Protein AF-0000000079547521 (afdb_homodimer)

Structure (mmCIF, N/CA/C/O backbone):
data_AF-0000000079547521-model_v1
#
loop_
_entity.id
_entity.type
_entity.pdbx_description
1 polymer 'Protein EARLY FLOWERING 4 domain-containing protein'
#
loop_
_atom_site.group_PDB
_atom_site.id
_atom_site.type_symbol
_atom_site.label_atom_id
_atom_site.label_alt_id
_atom_site.label_comp_id
_atom_site.label_asym_id
_atom_site.label_entity_id
_atom_site.label_seq_id
_atom_site.pdbx_PDB_ins_code
_atom_site.Cartn_x
_atom_site.Cartn_y
_atom_site.Cartn_z
_atom_site.occupancy
_atom_site.B_iso_or_equiv
_atom_site.auth_seq_id
_atom_site.auth_comp_id
_atom_site.auth_asym_id
_atom_site.auth_atom_id
_atom_site.pdbx_PDB_model_num
ATOM 1 N N . MET A 1 1 ? 10.117 -56.906 -33.031 1 28.09 1 MET A N 1
ATOM 2 C CA . MET A 1 1 ? 9.414 -55.719 -33.531 1 28.09 1 MET A CA 1
ATOM 3 C C . MET A 1 1 ? 8.758 -54.969 -32.375 1 28.09 1 MET A C 1
ATOM 5 O O . MET A 1 1 ? 7.695 -55.375 -31.891 1 28.09 1 MET A O 1
ATOM 9 N N . ASN A 1 2 ? 9.406 -54.562 -31.297 1 30.38 2 ASN A N 1
ATOM 10 C CA . ASN A 1 2 ? 9.242 -54.125 -29.922 1 30.38 2 ASN A CA 1
ATOM 11 C C . ASN A 1 2 ? 8.508 -52.812 -29.844 1 30.38 2 ASN A C 1
ATOM 13 O O . ASN A 1 2 ? 9 -51.781 -30.344 1 30.38 2 ASN A O 1
ATOM 17 N N . SER A 1 3 ? 7.125 -52.812 -29.938 1 31.83 3 SER A N 1
ATOM 18 C CA . SER A 1 3 ? 6.082 -51.781 -29.938 1 31.83 3 SER A CA 1
ATOM 19 C C . SER A 1 3 ? 6.223 -50.844 -28.734 1 31.83 3 SER A C 1
ATOM 21 O O . SER A 1 3 ? 5.953 -51.25 -27.609 1 31.83 3 SER A O 1
ATOM 23 N N . ASP A 1 4 ? 7.254 -50.094 -28.672 1 31 4 ASP A N 1
ATOM 24 C CA . ASP A 1 4 ? 7.547 -49.156 -27.594 1 31 4 ASP A CA 1
ATOM 25 C C . ASP A 1 4 ? 6.379 -48.219 -27.344 1 31 4 ASP A C 1
ATOM 27 O O . ASP A 1 4 ? 6.062 -47.375 -28.203 1 31 4 ASP A O 1
ATOM 31 N N . SER A 1 5 ? 5.246 -48.719 -26.797 1 34.41 5 SER A N 1
ATOM 32 C CA . SER A 1 5 ? 4.035 -48.031 -26.391 1 34.41 5 SER A CA 1
ATOM 33 C C . SER A 1 5 ? 4.371 -46.75 -25.625 1 34.41 5 SER A C 1
ATOM 35 O O . SER A 1 5 ? 4.934 -46.781 -24.531 1 34.41 5 SER A O 1
ATOM 37 N N . SER A 1 6 ? 4.809 -45.75 -26.328 1 34.03 6 SER A N 1
ATOM 38 C CA . SER A 1 6 ? 5.07 -44.375 -25.875 1 34.03 6 SER A CA 1
ATOM 39 C C . SER A 1 6 ? 3.947 -43.844 -24.984 1 34.03 6 SER A C 1
ATOM 41 O O . SER A 1 6 ? 2.822 -43.656 -25.453 1 34.03 6 SER A O 1
ATOM 43 N N . ARG A 1 7 ? 3.855 -44.344 -23.766 1 35.88 7 ARG A N 1
ATOM 44 C CA . ARG A 1 7 ? 2.896 -43.969 -22.75 1 35.88 7 ARG A CA 1
ATOM 45 C C . ARG A 1 7 ? 2.742 -42.438 -22.703 1 35.88 7 ARG A C 1
ATOM 47 O O . ARG A 1 7 ? 3.66 -41.719 -22.281 1 35.88 7 ARG A O 1
ATOM 54 N N . ARG A 1 8 ? 2.215 -41.844 -23.734 1 36.56 8 ARG A N 1
ATOM 55 C CA . ARG A 1 8 ? 1.736 -40.469 -23.766 1 36.56 8 ARG A CA 1
ATOM 56 C C . ARG A 1 8 ? 0.948 -40.125 -22.5 1 36.56 8 ARG A C 1
ATOM 58 O O . ARG A 1 8 ? -0.156 -40.656 -22.297 1 36.56 8 ARG A O 1
ATOM 65 N N . SER A 1 9 ? 1.623 -40.312 -21.359 1 35.78 9 SER A N 1
ATOM 66 C CA . SER A 1 9 ? 0.923 -40 -20.109 1 35.78 9 SER A CA 1
ATOM 67 C C . SER A 1 9 ? 0.011 -38.812 -20.266 1 35.78 9 SER A C 1
ATOM 69 O O . SER A 1 9 ? 0.353 -37.844 -20.969 1 35.78 9 SER A O 1
ATOM 71 N N . PRO A 1 10 ? -1.312 -38.938 -20.109 1 34.16 10 PRO A N 1
ATOM 72 C CA . PRO A 1 10 ? -2.283 -37.844 -20.156 1 34.16 10 PRO A CA 1
ATOM 73 C C . PRO A 1 10 ? -1.752 -36.562 -19.516 1 34.16 10 PRO A C 1
ATOM 75 O O . PRO A 1 10 ? -1.125 -36.625 -18.453 1 34.16 10 PRO A O 1
ATOM 78 N N . ALA A 1 11 ? -1.142 -35.719 -20.312 1 36.06 11 ALA A N 1
ATOM 79 C CA . ALA A 1 11 ? -0.813 -34.344 -19.953 1 36.06 11 ALA A CA 1
ATOM 80 C C . ALA A 1 11 ? -1.858 -33.75 -19.016 1 36.06 11 ALA A C 1
ATOM 82 O O . ALA A 1 11 ? -3.006 -33.531 -19.406 1 36.06 11 ALA A O 1
ATOM 83 N N . THR A 1 12 ? -2.242 -34.469 -17.859 1 36.5 12 THR A N 1
ATOM 84 C CA . THR A 1 12 ? -3.137 -33.875 -16.875 1 36.5 12 THR A CA 1
ATOM 85 C C . THR A 1 12 ? -3.018 -32.344 -16.906 1 36.5 12 THR A C 1
ATOM 87 O O . THR A 1 12 ? -1.92 -31.797 -16.766 1 36.5 12 THR A O 1
ATOM 90 N N . GLU A 1 13 ? -3.617 -31.625 -17.797 1 37.53 13 GLU A N 1
ATOM 91 C CA . GLU A 1 13 ? -3.945 -30.219 -17.969 1 37.53 13 GLU A CA 1
ATOM 92 C C . GLU A 1 13 ? -4.012 -29.5 -16.609 1 37.53 13 GLU A C 1
ATOM 94 O O . GLU A 1 13 ? -5.098 -29.297 -16.078 1 37.53 13 GLU A O 1
ATOM 99 N N . HIS A 1 14 ? -3.715 -30.125 -15.508 1 38.38 14 HIS A N 1
ATOM 100 C CA . HIS A 1 14 ? -3.559 -29.344 -14.281 1 38.38 14 HIS A CA 1
ATOM 101 C C . HIS A 1 14 ? -3.002 -27.953 -14.586 1 38.38 14 HIS A C 1
ATOM 103 O O . HIS A 1 14 ? -1.799 -27.797 -14.797 1 38.38 14 HIS A O 1
ATOM 109 N N . ASP A 1 15 ? -3.574 -27.297 -15.656 1 42.91 15 ASP A N 1
ATOM 110 C CA . ASP A 1 15 ? -3.469 -25.859 -15.953 1 42.91 15 ASP A CA 1
ATOM 111 C C . ASP A 1 15 ? -2.984 -25.078 -14.734 1 42.91 15 ASP A C 1
ATOM 113 O O . ASP A 1 15 ? -3.711 -24.953 -13.75 1 42.91 15 ASP A O 1
ATOM 117 N N . GLY A 1 16 ? -1.961 -25.422 -14.125 1 46.22 16 GLY A N 1
ATOM 118 C CA . GLY A 1 16 ? -1.189 -24.766 -13.086 1 46.22 16 GLY A CA 1
ATOM 119 C C . GLY A 1 16 ? -1.549 -23.297 -12.906 1 46.22 16 GLY A C 1
ATOM 120 O O . GLY A 1 16 ? -1.974 -22.641 -13.852 1 46.22 16 GLY A O 1
ATOM 121 N N . VAL A 1 17 ? -2.262 -22.969 -11.828 1 53.97 17 VAL A N 1
ATOM 122 C CA . VAL A 1 17 ? -2.535 -21.609 -11.398 1 53.97 17 VAL A CA 1
ATOM 123 C C . VAL A 1 17 ? -1.463 -20.672 -11.945 1 53.97 17 VAL A C 1
ATOM 125 O O . VAL A 1 17 ? -0.461 -20.406 -11.273 1 53.97 17 VAL A O 1
ATOM 128 N N . GLY A 1 18 ? -0.802 -21.125 -12.977 1 55.62 18 GLY A N 1
ATOM 129 C CA . GLY A 1 18 ? 0.32 -20.344 -13.461 1 55.62 18 GLY A CA 1
ATOM 130 C C . GLY A 1 18 ? -0.085 -18.953 -13.945 1 55.62 18 GLY A C 1
ATOM 131 O O . GLY A 1 18 ? -0.718 -18.828 -14.992 1 55.62 18 GLY A O 1
ATOM 132 N N . ALA A 1 19 ? -0.34 -18.172 -13.039 1 61.16 19 ALA A N 1
ATOM 133 C CA . ALA A 1 19 ? -0.519 -16.812 -13.547 1 61.16 19 ALA A CA 1
ATOM 134 C C . ALA A 1 19 ? 0.483 -16.5 -14.656 1 61.16 19 ALA A C 1
ATOM 136 O O . ALA A 1 19 ? 1.609 -17 -14.641 1 61.16 19 ALA A O 1
ATOM 137 N N . ASP A 1 20 ? -0.033 -16.078 -15.812 1 74.31 20 ASP A N 1
ATOM 138 C CA . ASP A 1 20 ? 0.688 -15.531 -16.953 1 74.31 20 ASP A CA 1
ATOM 139 C C . ASP A 1 20 ? 1.857 -14.656 -16.5 1 74.31 20 ASP A C 1
ATOM 141 O O . ASP A 1 20 ? 1.706 -13.82 -15.617 1 74.31 20 ASP A O 1
ATOM 145 N N . PRO A 1 21 ? 2.984 -15.047 -16.953 1 78.12 21 PRO A N 1
ATOM 146 C CA . PRO A 1 21 ? 4.152 -14.227 -16.625 1 78.12 21 PRO A CA 1
ATOM 147 C C . PRO A 1 21 ? 3.879 -12.727 -16.766 1 78.12 21 PRO A C 1
ATOM 149 O O . PRO A 1 21 ? 4.453 -11.922 -16.031 1 78.12 21 PRO A O 1
ATOM 152 N N . VAL A 1 22 ? 3.016 -12.422 -17.641 1 81.88 22 VAL A N 1
ATOM 153 C CA . VAL A 1 22 ? 2.695 -11.016 -17.875 1 81.88 22 VAL A CA 1
ATOM 154 C C . VAL A 1 22 ? 1.931 -10.445 -16.688 1 81.88 22 VAL A C 1
ATOM 156 O O . VAL A 1 22 ? 2.166 -9.312 -16.266 1 81.88 22 VAL A O 1
ATOM 159 N N . VAL A 1 23 ? 1.141 -11.219 -16.078 1 82.25 23 VAL A N 1
ATOM 160 C CA . VAL A 1 23 ? 0.36 -10.789 -14.93 1 82.25 23 VAL A CA 1
ATOM 161 C C . VAL A 1 23 ? 1.283 -10.586 -13.734 1 82.25 23 VAL A C 1
ATOM 163 O O . VAL A 1 23 ? 1.171 -9.578 -13.023 1 82.25 23 VAL A O 1
ATOM 166 N N . TRP A 1 24 ? 2.242 -11.438 -13.633 1 86.31 24 TRP A N 1
ATOM 167 C CA . TRP A 1 24 ? 3.156 -11.344 -12.5 1 86.31 24 TRP A CA 1
ATOM 168 C C . TRP A 1 24 ? 4.051 -10.117 -12.617 1 86.31 24 TRP A C 1
ATOM 170 O O . TRP A 1 24 ? 4.371 -9.477 -11.617 1 86.31 24 TRP A O 1
ATOM 180 N N . ALA A 1 25 ? 4.402 -9.812 -13.797 1 86.56 25 ALA A N 1
ATOM 181 C CA . ALA A 1 25 ? 5.219 -8.625 -14.016 1 86.56 25 ALA A CA 1
ATOM 182 C C . ALA A 1 25 ? 4.445 -7.355 -13.672 1 86.56 25 ALA A C 1
ATOM 184 O O . ALA A 1 25 ? 5.004 -6.422 -13.094 1 86.56 25 ALA A O 1
ATOM 185 N N . ALA A 1 26 ? 3.182 -7.363 -14.023 1 84.56 26 ALA A N 1
ATOM 186 C CA . ALA A 1 26 ? 2.34 -6.207 -13.719 1 84.56 26 ALA A CA 1
ATOM 187 C C . ALA A 1 26 ? 2.141 -6.059 -12.211 1 84.56 26 ALA A C 1
ATOM 189 O O . ALA A 1 26 ? 2.154 -4.945 -11.68 1 84.56 26 ALA A O 1
ATOM 190 N N . VAL A 1 27 ? 2.041 -7.125 -11.531 1 89.5 27 VAL A N 1
ATOM 191 C CA . VAL A 1 27 ? 1.908 -7.113 -10.078 1 89.5 27 VAL A CA 1
ATOM 192 C C . VAL A 1 27 ? 3.182 -6.555 -9.445 1 89.5 27 VAL A C 1
ATOM 194 O O . VAL A 1 27 ? 3.119 -5.68 -8.578 1 89.5 27 VAL A O 1
ATOM 197 N N . ASP A 1 28 ? 4.234 -7.039 -9.961 1 90.69 28 ASP A N 1
ATOM 198 C CA . ASP A 1 28 ? 5.52 -6.59 -9.43 1 90.69 28 ASP A CA 1
ATOM 199 C C . ASP A 1 28 ? 5.695 -5.086 -9.617 1 90.69 28 ASP A C 1
ATOM 201 O O . ASP A 1 28 ? 6.148 -4.387 -8.711 1 90.69 28 ASP A O 1
ATOM 205 N N . GLU A 1 29 ? 5.367 -4.629 -10.758 1 92.12 29 GLU A N 1
ATOM 206 C CA . GLU A 1 29 ? 5.48 -3.203 -11.047 1 92.12 29 GLU A CA 1
ATOM 207 C C . GLU A 1 29 ? 4.582 -2.381 -10.125 1 92.12 29 GLU A C 1
ATOM 209 O O . GLU A 1 29 ? 5 -1.341 -9.609 1 92.12 29 GLU A O 1
ATOM 214 N N . SER A 1 30 ? 3.412 -2.846 -9.938 1 92.06 30 SER A N 1
ATOM 215 C CA . SER A 1 30 ? 2.494 -2.154 -9.039 1 92.06 30 SER A CA 1
ATOM 216 C C . SER A 1 30 ? 3.041 -2.111 -7.613 1 92.06 30 SER A C 1
ATOM 218 O O . SER A 1 30 ? 2.959 -1.08 -6.941 1 92.06 30 SER A O 1
ATOM 220 N N . LEU A 1 31 ? 3.637 -3.154 -7.164 1 94.38 31 LEU A N 1
ATOM 221 C CA . LEU A 1 31 ? 4.188 -3.213 -5.816 1 94.38 31 LEU A CA 1
ATOM 222 C C . LEU A 1 31 ? 5.344 -2.229 -5.656 1 94.38 31 LEU A C 1
ATOM 224 O O . LEU A 1 31 ? 5.48 -1.591 -4.609 1 94.38 31 LEU A O 1
ATOM 228 N N . ARG A 1 32 ? 6.133 -2.029 -6.711 1 95.06 32 ARG A N 1
ATOM 229 C CA . ARG A 1 32 ? 7.254 -1.096 -6.672 1 95.06 32 ARG A CA 1
ATOM 230 C C . ARG A 1 32 ? 6.758 0.347 -6.613 1 95.06 32 ARG A C 1
ATOM 232 O O . ARG A 1 32 ? 7.324 1.174 -5.895 1 95.06 32 ARG A O 1
ATOM 239 N N . GLU A 1 33 ? 5.723 0.538 -7.379 1 96.69 33 GLU A N 1
ATOM 240 C CA . GLU A 1 33 ? 5.164 1.888 -7.359 1 96.69 33 GLU A CA 1
ATOM 241 C C . GLU A 1 33 ? 4.605 2.234 -5.984 1 96.69 33 GLU A C 1
ATOM 243 O O . GLU A 1 33 ? 4.836 3.33 -5.473 1 96.69 33 GLU A O 1
ATOM 248 N N . VAL A 1 34 ? 3.973 1.348 -5.383 1 96.06 34 VAL A N 1
ATOM 249 C CA . VAL A 1 34 ? 3.406 1.579 -4.055 1 96.06 34 VAL A CA 1
ATOM 250 C C . VAL A 1 34 ? 4.531 1.776 -3.041 1 96.06 34 VAL A C 1
ATOM 252 O O . VAL A 1 34 ? 4.449 2.652 -2.178 1 96.06 34 VAL A O 1
ATOM 255 N N . GLN A 1 35 ? 5.574 1.003 -3.146 1 95.56 35 GLN A N 1
ATOM 256 C CA . GLN A 1 35 ? 6.723 1.172 -2.262 1 95.56 35 GLN A CA 1
ATOM 257 C C . GLN A 1 35 ? 7.266 2.596 -2.332 1 95.56 35 GLN A C 1
ATOM 259 O O . GLN A 1 35 ? 7.574 3.199 -1.302 1 95.56 35 GLN A O 1
ATOM 264 N N . SER A 1 36 ? 7.41 3.082 -3.512 1 97.06 36 SER A N 1
ATOM 265 C CA . SER A 1 36 ? 7.934 4.434 -3.682 1 97.06 36 SER A CA 1
ATOM 266 C C . SER A 1 36 ? 7.008 5.465 -3.043 1 97.06 36 SER A C 1
ATOM 268 O O . SER A 1 36 ? 7.477 6.418 -2.41 1 97.06 36 SER A O 1
ATOM 270 N N . MET A 1 37 ? 5.746 5.27 -3.166 1 96.81 37 MET A N 1
ATOM 271 C CA . MET A 1 37 ? 4.785 6.203 -2.584 1 96.81 37 MET A CA 1
ATOM 272 C C . MET A 1 37 ? 4.793 6.113 -1.062 1 96.81 37 MET A C 1
ATOM 274 O O . MET A 1 37 ? 4.648 7.129 -0.377 1 96.81 37 MET A O 1
ATOM 278 N N . LEU A 1 38 ? 4.973 4.996 -0.541 1 96.12 38 LE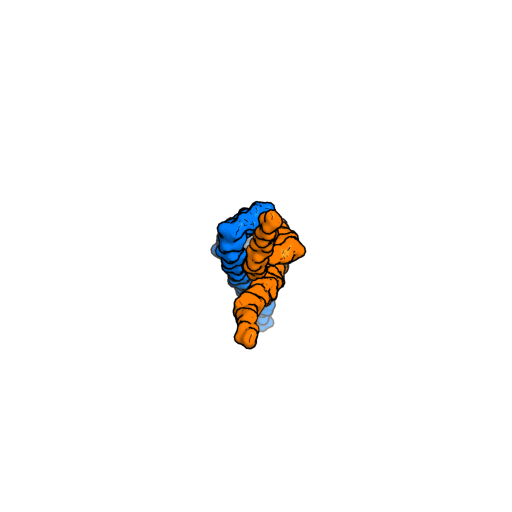U A N 1
ATOM 279 C CA . LEU A 1 38 ? 5.078 4.816 0.903 1 96.12 38 LEU A CA 1
ATOM 280 C C . LEU A 1 38 ? 6.309 5.535 1.45 1 96.12 38 LEU A C 1
ATOM 282 O O . LEU A 1 38 ? 6.227 6.219 2.475 1 96.12 38 LEU A O 1
ATOM 286 N N . ASP A 1 39 ? 7.453 5.406 0.75 1 96.88 39 ASP A N 1
ATOM 287 C CA . ASP A 1 39 ? 8.664 6.121 1.146 1 96.88 39 ASP A CA 1
ATOM 288 C C . ASP A 1 39 ? 8.43 7.633 1.154 1 96.88 39 ASP A C 1
ATOM 290 O O . ASP A 1 39 ? 8.82 8.32 2.102 1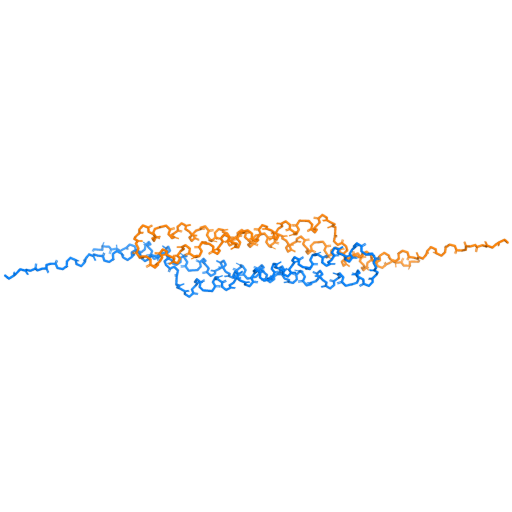 96.88 39 ASP A O 1
ATOM 294 N N . ARG A 1 40 ? 7.797 8.062 0.156 1 97.5 40 ARG A N 1
ATOM 295 C CA . ARG A 1 40 ? 7.496 9.492 0.081 1 97.5 40 ARG A CA 1
ATOM 296 C C . ARG A 1 40 ? 6.547 9.914 1.196 1 97.5 40 ARG A C 1
ATOM 298 O O . ARG A 1 40 ? 6.719 10.969 1.803 1 97.5 40 ARG A O 1
ATOM 305 N N . ASN A 1 41 ? 5.57 9.102 1.481 1 95.88 41 ASN A N 1
ATOM 306 C CA . ASN A 1 41 ? 4.629 9.406 2.555 1 95.88 41 ASN A CA 1
ATOM 307 C C . ASN A 1 41 ? 5.332 9.516 3.904 1 95.88 41 ASN A C 1
ATOM 309 O O . ASN A 1 41 ? 5.031 10.414 4.695 1 95.88 41 ASN A O 1
ATOM 313 N N . ARG A 1 42 ? 6.25 8.695 4.164 1 94.62 42 ARG A N 1
ATOM 314 C CA . ARG A 1 42 ? 7.016 8.758 5.406 1 94.62 42 ARG A CA 1
ATOM 315 C C . ARG A 1 42 ? 7.809 10.055 5.5 1 94.62 42 ARG A C 1
ATOM 317 O O . ARG A 1 42 ? 7.852 10.688 6.555 1 94.62 42 ARG A O 1
ATOM 324 N N . HIS A 1 43 ? 8.406 10.445 4.457 1 96.75 43 HIS A N 1
ATOM 325 C CA . HIS A 1 43 ? 9.148 11.695 4.438 1 96.75 43 HIS A CA 1
ATOM 326 C 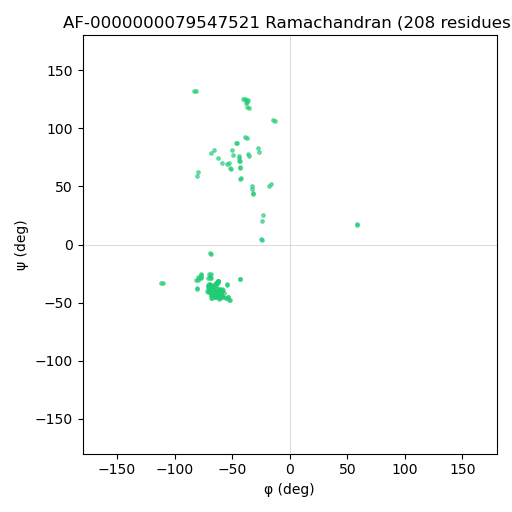C . HIS A 1 43 ? 8.219 12.891 4.656 1 96.75 43 HIS A C 1
ATOM 328 O O . HIS A 1 43 ? 8.562 13.828 5.383 1 96.75 43 HIS A O 1
ATOM 334 N N . LEU A 1 44 ? 6.98 12.805 4.059 1 95.88 44 LEU A N 1
ATOM 335 C 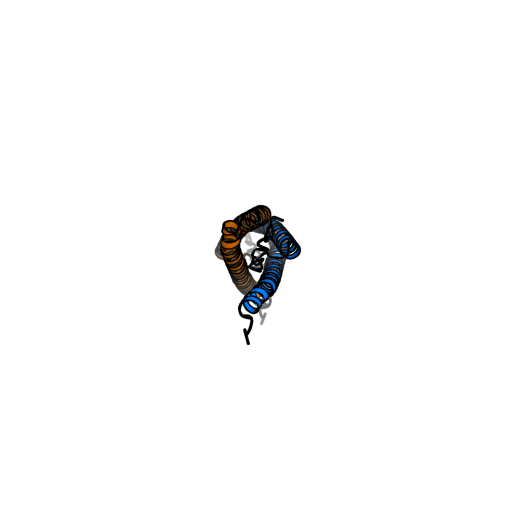CA . LEU A 1 44 ? 6.008 13.883 4.219 1 95.88 44 LEU A CA 1
ATOM 336 C C . LEU A 1 44 ? 5.57 14.008 5.672 1 95.88 44 LEU A C 1
ATOM 338 O O . LEU A 1 44 ? 5.473 15.117 6.207 1 95.88 44 LEU A O 1
ATOM 342 N N . ILE A 1 45 ? 5.336 12.93 6.277 1 93.19 45 ILE A N 1
ATOM 343 C CA . ILE A 1 45 ? 4.91 12.93 7.672 1 93.19 45 ILE A CA 1
ATOM 344 C C . ILE A 1 45 ? 6.016 13.516 8.547 1 93.19 45 ILE A C 1
ATOM 346 O O . ILE A 1 45 ? 5.75 14.344 9.43 1 93.19 45 ILE A O 1
ATOM 350 N N . ASP A 1 46 ? 7.273 13.188 8.336 1 93.75 46 ASP A N 1
ATOM 351 C CA . ASP A 1 46 ? 8.398 13.734 9.086 1 93.75 46 ASP A CA 1
ATOM 352 C C . ASP A 1 46 ? 8.484 15.25 8.93 1 93.75 46 ASP A C 1
ATOM 354 O O . ASP A 1 46 ? 8.695 15.969 9.906 1 93.75 46 ASP A O 1
ATOM 358 N N . GLU A 1 47 ? 8.312 15.688 7.703 1 93.81 47 GLU A N 1
ATOM 359 C CA . GLU A 1 47 ? 8.383 17.125 7.43 1 93.81 47 GLU A CA 1
ATOM 360 C C . GLU A 1 47 ? 7.242 17.875 8.109 1 93.81 47 GLU A C 1
ATOM 362 O O . GLU A 1 47 ? 7.457 18.938 8.703 1 93.81 47 GLU A O 1
ATOM 367 N N . VAL A 1 48 ? 6.02 17.328 8.047 1 91.44 48 VAL A N 1
ATOM 368 C CA . VAL A 1 48 ? 4.867 17.938 8.711 1 91.44 48 VAL A CA 1
ATOM 369 C C . VAL A 1 48 ? 5.141 18.047 10.211 1 91.44 48 VAL A C 1
ATOM 371 O O . VAL A 1 48 ? 4.887 19.094 10.82 1 91.44 48 VAL A O 1
ATOM 374 N N . ASN A 1 49 ? 5.762 17.031 10.781 1 89.62 49 ASN A N 1
ATOM 375 C CA . ASN A 1 49 ? 6.055 17.016 12.211 1 89.62 49 ASN A CA 1
ATOM 376 C C . ASN A 1 49 ? 7.105 18.047 12.578 1 89.62 49 ASN A C 1
ATOM 378 O O . ASN A 1 49 ? 6.973 18.734 13.594 1 89.62 49 ASN A O 1
ATOM 382 N N . GLU A 1 50 ? 8.078 18.125 11.805 1 90.75 50 GLU A N 1
ATOM 383 C CA . GLU A 1 50 ? 9.125 19.109 12.055 1 90.75 50 GLU A CA 1
ATOM 384 C C . GLU A 1 50 ? 8.578 20.531 12 1 90.75 50 GLU A C 1
ATOM 386 O O . GLU A 1 50 ? 8.914 21.375 12.836 1 90.75 50 GLU A O 1
ATOM 391 N N . ASN A 1 51 ? 7.727 20.734 11.039 1 90.38 51 ASN A N 1
ATOM 392 C CA . ASN A 1 51 ? 7.102 22.047 10.898 1 90.38 51 ASN A CA 1
ATOM 393 C C . ASN A 1 51 ? 6.191 22.359 12.078 1 90.38 51 ASN A C 1
ATOM 395 O O . ASN A 1 51 ? 6.152 23.5 12.547 1 90.38 51 ASN A O 1
ATOM 399 N N . GLN A 1 52 ? 5.48 21.375 12.547 1 84.19 52 GLN A N 1
ATOM 400 C CA . GLN A 1 52 ? 4.605 21.547 13.703 1 84.19 52 GLN A CA 1
ATOM 401 C C . GLN A 1 52 ? 5.41 21.875 14.961 1 84.19 52 GLN A C 1
ATOM 403 O O . GLN A 1 52 ? 4.992 22.688 15.773 1 84.19 52 GLN A O 1
ATOM 408 N N . HIS A 1 53 ? 6.598 21.297 15.008 1 85.75 53 HIS A N 1
ATOM 409 C CA . HIS A 1 53 ? 7.434 21.516 16.188 1 85.75 53 HIS A CA 1
ATOM 410 C C . HIS A 1 53 ? 8.086 22.891 16.156 1 85.75 53 HIS A C 1
ATOM 412 O O . HIS A 1 53 ? 8.367 23.484 17.203 1 85.75 53 HIS A O 1
ATOM 418 N N . SER A 1 54 ? 8.297 23.453 14.984 1 85.94 54 SER A N 1
ATOM 419 C CA . SER A 1 54 ? 8.938 24.75 14.859 1 85.94 54 SER A CA 1
ATOM 420 C C . SER A 1 54 ? 7.973 25.875 15.211 1 85.94 54 SER A C 1
ATOM 422 O O . SER A 1 54 ? 8.398 26.984 15.578 1 85.94 54 SER A O 1
ATOM 424 N N . ARG A 1 55 ? 6.625 25.688 15 1 82.88 55 ARG A N 1
ATOM 425 C CA . ARG A 1 55 ? 5.52 26.609 15.273 1 82.88 55 ARG A CA 1
ATOM 426 C C . ARG A 1 55 ? 5.695 27.922 14.508 1 82.88 55 ARG A C 1
ATOM 428 O O . ARG A 1 55 ? 5.094 28.938 14.859 1 82.88 55 ARG A O 1
ATOM 435 N N . LEU A 1 56 ? 6.59 27.922 13.461 1 86.56 56 LEU A N 1
ATOM 436 C CA . LEU A 1 56 ? 6.762 29.109 12.617 1 86.56 56 LEU A CA 1
ATOM 437 C C . LEU A 1 56 ? 5.672 29.172 11.555 1 86.56 56 LEU A C 1
ATOM 439 O O . LEU A 1 56 ? 5.285 28.141 10.984 1 86.56 56 LEU A O 1
ATOM 443 N N . ARG A 1 57 ? 5.051 30.281 11.391 1 85.06 57 ARG A N 1
ATOM 444 C CA . ARG A 1 57 ? 3.889 30.469 10.523 1 85.06 57 ARG A CA 1
ATOM 445 C C . ARG A 1 57 ? 4.168 29.953 9.117 1 85.06 57 ARG A C 1
ATOM 447 O O . ARG A 1 57 ? 3.326 29.281 8.516 1 85.06 57 ARG A O 1
ATOM 454 N N . HIS A 1 58 ? 5.273 30.297 8.555 1 86.5 58 HIS A N 1
ATOM 455 C CA . HIS A 1 58 ? 5.57 29.875 7.188 1 86.5 58 HIS A CA 1
ATOM 456 C C . HIS A 1 58 ? 5.648 28.359 7.082 1 86.5 58 HIS A C 1
ATOM 458 O O . HIS A 1 58 ? 5.285 27.781 6.051 1 86.5 58 HIS A O 1
ATOM 464 N N . ASN A 1 59 ? 6.078 27.688 8.141 1 87.69 59 ASN A N 1
ATOM 465 C CA . ASN A 1 59 ? 6.121 26.234 8.188 1 87.69 59 ASN A CA 1
ATOM 466 C C . ASN A 1 59 ? 4.723 25.641 8.266 1 87.69 59 ASN A C 1
ATOM 468 O O . ASN A 1 59 ? 4.449 24.609 7.645 1 87.69 59 ASN A O 1
ATOM 472 N N . MET A 1 60 ? 3.924 26.266 8.891 1 84.06 60 MET A N 1
ATOM 473 C CA . MET A 1 60 ? 2.553 25.766 9.016 1 84.06 60 MET A CA 1
ATOM 474 C C . MET A 1 60 ? 1.807 25.906 7.695 1 84.06 60 MET A C 1
ATOM 476 O O . MET A 1 60 ? 1.002 25.047 7.344 1 84.06 60 MET A O 1
ATOM 480 N N . VAL A 1 61 ? 2.086 27.031 7.094 1 88.88 61 VAL A N 1
ATOM 481 C CA . VAL A 1 61 ? 1.489 27.234 5.777 1 88.88 61 VAL A CA 1
ATOM 482 C C . VAL A 1 61 ? 1.974 26.156 4.816 1 88.88 61 VAL A C 1
ATOM 484 O O . VAL A 1 61 ? 1.187 25.609 4.039 1 88.88 61 VAL A O 1
ATOM 487 N N . LYS A 1 62 ? 3.24 25.75 4.902 1 93.75 62 LYS A N 1
ATOM 488 C CA . LYS A 1 62 ? 3.812 24.672 4.102 1 93.75 62 LYS A CA 1
ATOM 489 C C . LYS A 1 62 ? 3.146 23.328 4.422 1 93.75 62 LYS A C 1
ATOM 491 O O . LYS A 1 62 ? 2.98 22.484 3.537 1 93.75 62 LYS A O 1
ATOM 496 N N . ASN A 1 63 ? 2.756 23.172 5.629 1 90.88 63 ASN A N 1
ATOM 497 C CA . AS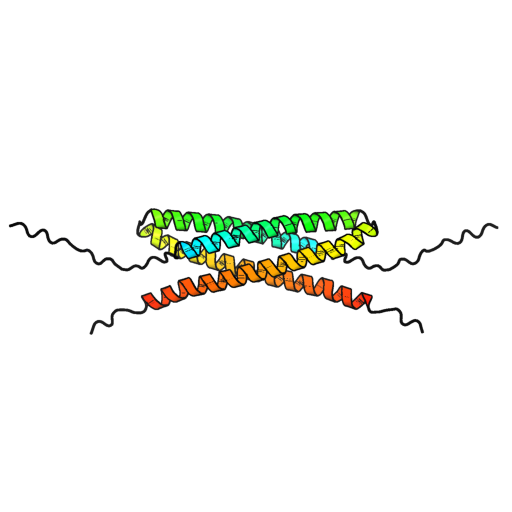N A 1 63 ? 2.127 21.922 6.051 1 90.88 63 ASN A CA 1
ATOM 498 C C . ASN A 1 63 ? 0.821 21.672 5.301 1 90.88 63 ASN A C 1
ATOM 500 O O . ASN A 1 63 ? 0.469 20.516 5.023 1 90.88 63 ASN A O 1
ATOM 504 N N . VAL A 1 64 ? 0.185 22.688 4.961 1 88.38 64 VAL A N 1
ATOM 505 C CA . VAL A 1 64 ? -1.049 22.531 4.199 1 88.38 64 VAL A CA 1
ATOM 506 C C . VAL A 1 64 ? -0.75 21.828 2.879 1 88.38 64 VAL A C 1
ATOM 508 O O . VAL A 1 64 ? -1.434 20.859 2.512 1 88.38 64 VAL A O 1
ATOM 511 N N . SER A 1 65 ? 0.286 22.266 2.23 1 93.62 65 SER A N 1
ATOM 512 C CA . SER A 1 65 ? 0.658 21.672 0.952 1 93.62 65 SER A CA 1
ATOM 513 C C . SER A 1 65 ? 1.177 20.25 1.137 1 93.62 65 SER A C 1
ATOM 515 O O . SER A 1 65 ? 0.917 19.375 0.307 1 93.62 65 SER A O 1
ATOM 517 N N . LEU A 1 66 ? 1.829 19.938 2.158 1 94.88 66 LEU A N 1
ATOM 518 C CA . LEU A 1 66 ? 2.34 18.594 2.441 1 94.88 66 LEU A CA 1
ATOM 519 C C . LEU A 1 66 ? 1.196 17.625 2.713 1 94.88 66 LEU A C 1
ATOM 521 O O . LEU A 1 66 ? 1.222 16.484 2.246 1 94.88 66 LEU A O 1
ATOM 525 N N . ILE A 1 67 ? 0.267 18.094 3.398 1 91.88 67 ILE A N 1
ATOM 526 C CA . ILE A 1 67 ? -0.884 17.266 3.738 1 91.88 67 ILE A CA 1
ATOM 527 C C . ILE A 1 67 ? -1.692 16.969 2.479 1 91.88 67 ILE A C 1
ATOM 529 O O . ILE A 1 67 ? -2.191 15.852 2.305 1 91.88 67 ILE A O 1
ATOM 533 N N . GLN A 1 68 ? -1.75 17.938 1.621 1 92.62 68 GLN A N 1
ATOM 534 C CA . GLN A 1 68 ? -2.441 17.719 0.355 1 92.62 68 GLN A CA 1
ATOM 535 C C . GLN A 1 68 ? -1.721 16.672 -0.494 1 92.62 68 GLN A C 1
ATOM 537 O O . GLN A 1 68 ? -2.361 15.828 -1.121 1 92.62 68 GLN A O 1
ATOM 542 N N . GLU A 1 69 ? -0.434 16.734 -0.534 1 95.62 69 GLU A N 1
ATOM 543 C CA . GLU A 1 69 ? 0.34 15.727 -1.259 1 95.62 69 GLU A CA 1
ATOM 544 C C . GLU A 1 69 ? 0.154 14.336 -0.649 1 95.62 69 GLU A C 1
ATOM 546 O O . GLU A 1 69 ? -0.025 13.359 -1.372 1 95.62 69 GLU A O 1
ATOM 551 N N . LEU A 1 70 ? 0.144 14.25 0.628 1 94.94 70 LEU A N 1
ATOM 552 C CA . LEU A 1 70 ? -0.068 12.992 1.337 1 94.94 70 LEU A CA 1
ATOM 553 C C . LEU A 1 70 ? -1.432 12.398 0.997 1 94.94 70 LEU A C 1
ATOM 555 O O . LEU A 1 70 ? -1.537 11.211 0.689 1 94.94 70 LEU A O 1
ATOM 559 N N . ASN A 1 71 ? -2.348 13.289 1.056 1 91.19 71 ASN A N 1
ATOM 560 C CA . ASN A 1 71 ? -3.695 12.836 0.721 1 91.19 71 ASN A CA 1
ATOM 561 C C . ASN A 1 71 ? -3.775 12.328 -0.715 1 91.19 71 ASN A C 1
ATOM 563 O O . ASN A 1 71 ? -4.422 11.312 -0.981 1 91.19 71 ASN A O 1
ATOM 567 N N . GLY A 1 72 ? -3.172 12.984 -1.642 1 94.69 72 GLY A N 1
ATOM 568 C CA . GLY A 1 72 ? -3.113 12.523 -3.021 1 94.69 72 GLY A CA 1
ATOM 569 C C . GLY A 1 72 ? -2.438 11.18 -3.174 1 94.69 72 GLY A C 1
ATOM 570 O O . GLY A 1 72 ? -2.904 10.328 -3.934 1 94.69 72 GLY A O 1
ATOM 571 N N . ASN A 1 73 ? -1.371 11.023 -2.428 1 96.06 73 ASN A N 1
ATOM 572 C CA . ASN A 1 73 ? -0.653 9.75 -2.469 1 96.06 73 ASN A CA 1
ATOM 573 C C . ASN A 1 73 ? -1.505 8.609 -1.925 1 96.06 73 ASN A C 1
ATOM 575 O O . ASN A 1 73 ? -1.501 7.508 -2.48 1 96.06 73 ASN A O 1
ATOM 579 N N . ILE A 1 74 ? -2.156 8.859 -0.859 1 95.44 74 ILE A N 1
ATOM 580 C CA . ILE A 1 74 ? -3.027 7.852 -0.267 1 95.44 74 ILE A CA 1
ATOM 581 C C . ILE A 1 74 ? -4.086 7.422 -1.282 1 95.44 74 ILE A C 1
ATOM 583 O O . ILE A 1 74 ? -4.305 6.227 -1.492 1 95.44 74 ILE A O 1
ATOM 587 N N . SER A 1 75 ? -4.715 8.359 -1.993 1 95.12 75 SER A N 1
ATOM 588 C CA . SER A 1 75 ? -5.742 8.078 -2.988 1 95.12 75 SER A CA 1
ATOM 589 C C . SER A 1 75 ? -5.176 7.285 -4.16 1 95.12 75 SER A C 1
ATOM 591 O O . SER A 1 75 ? -5.84 6.398 -4.699 1 95.12 75 SER A O 1
ATOM 593 N N . LYS A 1 76 ? -4.012 7.598 -4.598 1 96.5 76 LYS A N 1
ATOM 594 C CA . LYS A 1 76 ? -3.381 6.895 -5.715 1 96.5 76 LYS A CA 1
ATOM 595 C C . LYS A 1 76 ? -3.064 5.449 -5.348 1 96.5 76 LYS A C 1
ATOM 597 O O . LYS A 1 76 ? -3.256 4.539 -6.156 1 96.5 76 LYS A O 1
ATOM 602 N N . VAL A 1 77 ? -2.576 5.219 -4.156 1 96.19 77 VAL A N 1
ATOM 603 C CA . VAL A 1 77 ? -2.293 3.859 -3.707 1 96.19 77 VAL A CA 1
ATOM 604 C C . VAL A 1 77 ? -3.588 3.051 -3.658 1 96.19 77 VAL A C 1
ATOM 606 O O . VAL A 1 77 ? -3.625 1.899 -4.098 1 96.19 77 VAL A O 1
ATOM 609 N N . LEU A 1 78 ? -4.648 3.637 -3.105 1 95.75 78 LEU A N 1
ATOM 610 C CA . LEU A 1 78 ? -5.953 2.988 -3.082 1 95.75 78 LEU A CA 1
ATOM 611 C C . LEU A 1 78 ? -6.371 2.553 -4.484 1 95.75 78 LEU A C 1
ATOM 613 O O . LEU A 1 78 ? -6.809 1.417 -4.68 1 95.75 78 LEU A O 1
ATOM 617 N N . SER A 1 79 ? -6.207 3.396 -5.438 1 96.06 79 SER A N 1
ATOM 618 C CA . SER A 1 79 ? -6.586 3.092 -6.812 1 96.06 79 SER A CA 1
ATOM 619 C C . SER A 1 79 ? -5.723 1.973 -7.387 1 96.06 79 SER A C 1
ATOM 621 O O . SER A 1 79 ? -6.23 1.068 -8.055 1 96.06 79 SER A O 1
ATOM 623 N N . LEU A 1 80 ? -4.426 2.016 -7.16 1 95.19 80 LEU A N 1
ATOM 624 C CA . LEU A 1 80 ? -3.5 1.01 -7.676 1 95.19 80 LEU A CA 1
ATOM 625 C C . LEU A 1 80 ? -3.85 -0.374 -7.141 1 95.19 80 LEU A C 1
ATOM 627 O O . LEU A 1 80 ? -3.867 -1.35 -7.895 1 95.19 80 LEU A O 1
ATOM 631 N N . TYR A 1 81 ? -4.227 -0.427 -5.934 1 93.81 81 TYR A N 1
ATOM 632 C CA . TYR A 1 81 ? -4.535 -1.722 -5.336 1 93.81 81 TYR A CA 1
ATOM 633 C C . TYR A 1 81 ? -5.941 -2.176 -5.715 1 93.81 81 TYR A C 1
ATOM 635 O O . TYR A 1 81 ? -6.211 -3.377 -5.785 1 93.81 81 TYR A O 1
ATOM 643 N N . SER A 1 82 ? -6.84 -1.301 -5.922 1 94.06 82 SER A N 1
ATOM 644 C CA . SER A 1 82 ? -8.141 -1.679 -6.461 1 94.06 82 SER A CA 1
ATOM 645 C C . SER A 1 82 ? -8.008 -2.324 -7.836 1 94.06 82 SER A C 1
ATOM 647 O O . SER A 1 82 ? -8.617 -3.361 -8.102 1 94.06 82 SER A O 1
ATOM 649 N N . ASP A 1 83 ? -7.145 -1.735 -8.656 1 92.75 83 ASP A N 1
ATOM 650 C CA . ASP A 1 83 ? -6.895 -2.289 -9.984 1 92.75 83 ASP A CA 1
ATOM 651 C C . ASP A 1 83 ? -6.211 -3.65 -9.891 1 92.75 83 ASP A C 1
ATOM 653 O O . ASP A 1 83 ? -6.57 -4.582 -10.617 1 92.75 83 ASP A O 1
ATOM 657 N N . LEU A 1 84 ? -5.297 -3.754 -9.078 1 90.62 84 LEU A N 1
ATOM 658 C CA . LEU A 1 84 ? -4.582 -5.012 -8.875 1 90.62 84 LEU A CA 1
ATOM 659 C C . LEU A 1 84 ? -5.535 -6.105 -8.398 1 90.62 84 LEU A C 1
ATOM 661 O O . LEU A 1 84 ? -5.496 -7.227 -8.906 1 90.62 84 LEU A O 1
ATOM 665 N N . ASN A 1 85 ? -6.355 -5.789 -7.477 1 89.88 85 ASN A N 1
ATOM 666 C CA . ASN A 1 85 ? -7.348 -6.73 -6.965 1 89.88 85 ASN A CA 1
ATOM 667 C C . ASN A 1 85 ? -8.289 -7.207 -8.07 1 89.88 85 ASN A C 1
ATOM 669 O O . ASN A 1 85 ? -8.578 -8.398 -8.164 1 89.88 85 ASN A O 1
ATOM 673 N N . SER A 1 86 ? -8.68 -6.312 -8.859 1 89.56 86 SER A N 1
ATOM 674 C CA . SER A 1 86 ? -9.57 -6.637 -9.969 1 89.56 86 SER A CA 1
ATOM 675 C C . SER A 1 86 ? -8.891 -7.535 -10.992 1 89.56 86 SER A C 1
ATOM 677 O O . SER A 1 86 ? -9.477 -8.508 -11.461 1 89.56 86 SER A O 1
ATOM 679 N N . ASN A 1 87 ? -7.668 -7.211 -11.32 1 84.12 87 ASN A N 1
ATOM 680 C CA . ASN A 1 87 ? -6.895 -8 -12.273 1 84.12 87 ASN A CA 1
ATOM 681 C C . ASN A 1 87 ? -6.641 -9.414 -11.758 1 84.12 87 ASN A C 1
ATOM 683 O O . ASN A 1 87 ? -6.746 -10.383 -12.508 1 84.12 87 ASN A O 1
ATOM 687 N N . PHE A 1 88 ? -6.363 -9.469 -10.539 1 82.44 88 PHE A N 1
ATOM 688 C CA . PHE A 1 88 ? -6.117 -10.766 -9.93 1 82.44 88 PHE A CA 1
ATOM 689 C C . PHE A 1 88 ? -7.395 -11.602 -9.891 1 82.44 88 PHE A C 1
ATOM 691 O O . PHE A 1 88 ? -7.387 -12.781 -10.242 1 82.44 88 PHE A O 1
ATOM 698 N N . SER A 1 89 ? -8.422 -11.102 -9.523 1 82.56 89 SER A N 1
ATOM 699 C CA . SER A 1 89 ? -9.711 -11.781 -9.492 1 82.56 89 SER A CA 1
ATOM 700 C C . SER A 1 89 ? -10.109 -12.281 -10.883 1 82.56 89 SER A C 1
ATOM 702 O O . SER A 1 89 ? -10.625 -13.391 -11.023 1 82.56 89 SER A O 1
ATOM 704 N N . ALA A 1 90 ? -9.812 -11.508 -11.836 1 82.19 90 ALA A N 1
ATOM 705 C CA . ALA A 1 90 ? -10.133 -11.883 -13.211 1 82.19 90 ALA A CA 1
ATOM 706 C C . ALA A 1 90 ? -9.266 -13.039 -13.688 1 82.19 90 ALA A C 1
ATOM 708 O O . ALA A 1 90 ? -9.742 -13.945 -14.375 1 82.19 90 ALA A O 1
ATOM 709 N N . ALA A 1 91 ? -8.031 -13.008 -13.344 1 75.56 91 ALA A N 1
ATOM 710 C CA . ALA A 1 91 ? -7.074 -14.023 -13.773 1 75.56 91 ALA A CA 1
ATOM 711 C C . ALA A 1 91 ? -7.359 -15.367 -13.102 1 75.56 91 ALA A C 1
ATOM 713 O O . ALA A 1 91 ? -7.184 -16.422 -13.711 1 75.56 91 ALA A O 1
ATOM 714 N N . PHE A 1 92 ? -7.914 -15.414 -12 1 73.38 92 PHE A N 1
ATOM 715 C CA . PHE A 1 92 ? -8.062 -16.672 -11.273 1 73.38 92 PHE A CA 1
ATOM 716 C C . PHE A 1 92 ? -9.523 -17.094 -11.211 1 73.38 92 PHE A C 1
ATOM 718 O O . PHE A 1 92 ? -9.828 -18.281 -11.047 1 73.38 92 PHE A O 1
ATOM 725 N N . GLN A 1 93 ? -10.461 -16.312 -11.148 1 66.25 93 GLN A N 1
ATOM 726 C CA . GLN A 1 93 ? -11.828 -16.766 -11.359 1 66.25 93 GLN A CA 1
ATOM 727 C C . GLN A 1 93 ? -11.969 -17.484 -12.695 1 66.25 93 GLN A C 1
ATOM 729 O O . GLN A 1 93 ? -12.742 -18.438 -12.812 1 66.25 93 GLN A O 1
ATOM 734 N N . ASN A 1 94 ? -11.266 -17.016 -13.57 1 57 94 ASN A N 1
ATOM 735 C CA . ASN A 1 94 ? -11.328 -17.688 -14.859 1 57 94 ASN A CA 1
ATOM 736 C C . ASN A 1 94 ? -10.711 -19.078 -14.797 1 57 94 ASN A C 1
ATOM 738 O O . ASN A 1 94 ? -11.094 -19.969 -15.555 1 57 94 ASN A O 1
ATOM 742 N N . HIS A 1 95 ? -9.836 -19.219 -13.883 1 55.09 95 HIS A N 1
ATOM 743 C CA . HIS A 1 95 ? -9.266 -20.547 -13.758 1 55.09 95 HIS A CA 1
ATOM 744 C C . HIS A 1 95 ? -10.188 -21.484 -12.977 1 55.09 95 HIS A C 1
ATOM 746 O O . HIS A 1 95 ? -10.211 -22.688 -13.219 1 55.09 95 HIS A O 1
ATOM 752 N N . HIS A 1 96 ? -10.859 -21.016 -11.953 1 54.47 96 HIS A N 1
ATOM 753 C CA . HIS A 1 96 ? -11.836 -21.922 -11.359 1 54.47 96 HIS A CA 1
ATOM 754 C C . HIS A 1 96 ? -12.945 -22.266 -12.344 1 54.47 96 HIS A C 1
ATOM 756 O O . HIS A 1 96 ? -13.492 -23.375 -12.312 1 54.47 96 HIS A O 1
ATOM 762 N N . SER A 1 97 ? -13.289 -21.406 -13.125 1 48.44 97 SER A N 1
ATOM 763 C CA . SER A 1 97 ? -14.367 -21.812 -14.023 1 48.44 97 SER A CA 1
ATOM 764 C C . SER A 1 97 ? -13.891 -22.875 -15.016 1 48.44 97 SER A C 1
ATOM 766 O O . SER A 1 97 ? -14.688 -23.656 -15.516 1 48.44 97 SER A O 1
ATOM 768 N N . ALA A 1 98 ? -12.695 -22.891 -15.359 1 44.47 98 ALA A N 1
ATOM 769 C CA . ALA A 1 98 ? -12.344 -23.875 -16.375 1 44.47 98 ALA A CA 1
ATOM 770 C C . ALA A 1 98 ? -12.195 -25.266 -15.766 1 44.47 98 ALA A C 1
ATOM 772 O O . ALA A 1 98 ? -12.109 -26.266 -16.484 1 44.47 98 ALA A O 1
ATOM 773 N N . ALA A 1 99 ? -11.82 -25.344 -14.516 1 45.31 99 ALA A N 1
ATOM 774 C CA . ALA A 1 99 ? -11.695 -26.703 -14 1 45.31 99 ALA A CA 1
ATOM 775 C C . ALA A 1 99 ? -13.062 -27.375 -13.883 1 45.31 99 ALA A C 1
ATOM 777 O O . ALA A 1 99 ? -13.148 -28.594 -13.672 1 45.31 99 ALA A O 1
ATOM 778 N N . ASN A 1 100 ? -14.016 -26.609 -13.531 1 43.16 100 ASN A N 1
ATOM 779 C CA . ASN A 1 100 ? -15.289 -27.312 -13.391 1 43.16 100 ASN A CA 1
ATOM 780 C C . ASN A 1 100 ? -15.828 -27.781 -14.742 1 43.16 100 ASN A C 1
ATOM 782 O O . ASN A 1 100 ? -16.953 -28.266 -14.828 1 43.16 100 ASN A O 1
ATOM 786 N N . VAL A 1 101 ? -15.234 -27.391 -15.812 1 43.72 101 VAL A N 1
ATOM 787 C CA . VAL A 1 101 ? -15.836 -27.906 -17.031 1 43.72 101 VAL A CA 1
ATOM 788 C C . VAL A 1 101 ? -15.359 -29.344 -17.281 1 43.72 101 VAL A C 1
ATOM 790 O O . VAL A 1 101 ? -14.188 -29.562 -17.594 1 43.72 101 VAL A O 1
ATOM 793 N N . ALA A 1 102 ? -15.578 -30.328 -16.359 1 44.94 102 ALA A N 1
ATOM 794 C CA . ALA A 1 102 ? -15.484 -31.781 -16.531 1 44.94 102 ALA A CA 1
ATOM 795 C C . ALA A 1 102 ? -16 -32.219 -17.891 1 44.94 102 ALA A C 1
ATOM 797 O O . ALA A 1 102 ? -17 -31.672 -18.375 1 44.94 102 ALA A O 1
ATOM 798 N N . PRO A 1 103 ? -15.203 -32.906 -18.641 1 44.28 103 PRO A N 1
ATOM 799 C CA . PRO A 1 103 ? -15.609 -33.562 -19.891 1 44.28 103 PRO A CA 1
ATOM 800 C C . PRO A 1 103 ? -16.906 -34.344 -19.75 1 44.28 103 PRO A C 1
ATOM 802 O O . PRO A 1 103 ? -17.109 -35.031 -18.734 1 44.28 103 PRO A O 1
ATOM 805 N N . ASP A 1 104 ? -18.031 -33.75 -19.938 1 40.59 104 ASP A N 1
ATOM 806 C CA . ASP A 1 104 ? -19.188 -34.625 -20.156 1 40.59 104 ASP A CA 1
ATOM 807 C C . ASP A 1 104 ? -18.797 -35.844 -20.953 1 40.59 104 ASP A C 1
ATOM 809 O O . ASP A 1 104 ? -18.328 -35.75 -22.078 1 40.59 104 ASP A O 1
ATOM 813 N N . LYS A 1 105 ? -18.172 -36.812 -20.359 1 42.97 105 LYS A N 1
ATOM 814 C CA . LYS A 1 105 ? -18.188 -38.125 -21.016 1 42.97 105 LYS A CA 1
ATOM 815 C C . LYS A 1 105 ? -19.609 -38.531 -21.406 1 42.97 105 LYS A C 1
ATOM 817 O O . LYS A 1 105 ? -20.484 -38.656 -20.547 1 42.97 105 LYS A O 1
ATOM 822 N N . SER A 1 106 ? -20.219 -38.062 -22.547 1 30.5 106 SER A N 1
ATOM 823 C CA . SER A 1 106 ? -21.109 -39.031 -23.172 1 30.5 106 SER A CA 1
ATOM 824 C C . SER A 1 106 ? -20.375 -40.312 -23.531 1 30.5 106 SER A C 1
ATOM 826 O O . SER A 1 106 ? -19.203 -40.281 -23.891 1 30.5 106 SER A O 1
ATOM 828 N N . MET B 1 1 ? 4.105 57.031 33.844 1 28.45 1 MET B N 1
ATOM 829 C CA . MET B 1 1 ? 2.906 56.219 34 1 28.45 1 MET B CA 1
ATOM 830 C C . MET B 1 1 ? 2.674 55.344 32.781 1 28.45 1 MET B C 1
ATOM 832 O O . MET B 1 1 ? 2.006 55.75 31.844 1 28.45 1 MET B O 1
ATOM 836 N N . ASN B 1 2 ? 3.654 54.719 32.125 1 31.11 2 ASN B N 1
ATOM 837 C CA . ASN B 1 2 ? 4.008 54.125 30.844 1 31.11 2 ASN B CA 1
ATOM 838 C C . ASN B 1 2 ? 3.193 52.844 30.578 1 31.11 2 ASN B C 1
ATOM 840 O O . ASN B 1 2 ? 3.316 51.875 31.297 1 31.11 2 ASN B O 1
ATOM 844 N N . SER B 1 3 ? 1.894 53.031 30.141 1 31.69 3 SER B N 1
ATOM 845 C CA . SER B 1 3 ? 0.81 52.125 29.812 1 31.69 3 SER B CA 1
ATOM 846 C C . SER B 1 3 ? 1.265 51.031 28.828 1 31.69 3 SER B C 1
ATOM 848 O O . SER B 1 3 ? 1.488 51.344 27.641 1 31.69 3 SER B O 1
ATOM 850 N N . ASP B 1 4 ? 2.123 50.188 29.172 1 31.14 4 ASP B N 1
ATOM 851 C CA . ASP B 1 4 ? 2.689 49.125 28.328 1 31.14 4 ASP B CA 1
ATOM 852 C C . ASP B 1 4 ? 1.59 48.25 27.719 1 31.14 4 ASP B C 1
ATOM 854 O O . ASP B 1 4 ? 0.923 47.5 28.438 1 31.14 4 ASP B O 1
ATOM 858 N N . SER B 1 5 ? 0.808 48.844 26.766 1 35.09 5 SER B N 1
ATOM 859 C CA . SER B 1 5 ? -0.25 48.219 25.969 1 35.09 5 SER B CA 1
ATOM 860 C C . SER B 1 5 ? 0.182 46.844 25.438 1 35.09 5 SER B C 1
ATOM 862 O O . SER B 1 5 ? 1.124 46.75 24.656 1 35.09 5 SER B O 1
ATOM 864 N N . SER B 1 6 ? 0.183 45.875 26.25 1 34.38 6 SER B N 1
ATOM 865 C CA . SER B 1 6 ? 0.407 44.438 25.984 1 34.38 6 SER B CA 1
ATOM 866 C C . SER B 1 6 ? -0.338 44 24.734 1 34.38 6 SER B C 1
ATOM 868 O O . SER B 1 6 ? -1.569 43.938 24.719 1 34.38 6 SER B O 1
ATOM 870 N N . ARG B 1 7 ? 0.103 44.406 23.547 1 34.91 7 ARG B N 1
ATOM 871 C CA . ARG B 1 7 ? -0.429 44.062 22.234 1 34.91 7 ARG B CA 1
ATOM 872 C C . ARG B 1 7 ? -0.756 42.594 22.141 1 34.91 7 ARG B C 1
ATOM 874 O O . ARG B 1 7 ? 0.147 41.75 22.125 1 34.91 7 ARG B O 1
ATOM 881 N N . ARG B 1 8 ? -1.723 42.125 22.891 1 36.78 8 ARG B N 1
ATOM 882 C CA . ARG B 1 8 ? -2.354 40.812 22.734 1 36.78 8 ARG B CA 1
ATOM 883 C C . ARG B 1 8 ? -2.594 40.5 21.266 1 36.78 8 ARG B C 1
ATOM 885 O O . ARG B 1 8 ? -3.438 41.125 20.609 1 36.78 8 ARG B O 1
ATOM 892 N N . SER B 1 9 ? -1.495 40.531 20.484 1 35.62 9 SER B N 1
ATOM 893 C CA . SER B 1 9 ? -1.656 40.25 19.062 1 35.62 9 SER B CA 1
ATOM 894 C C . SER B 1 9 ? -2.713 39.156 18.828 1 35.62 9 SER B C 1
ATOM 896 O O . SER B 1 9 ? -2.834 38.219 19.609 1 35.62 9 SER B O 1
ATOM 898 N N . PRO B 1 10 ? -3.807 39.469 18.109 1 35.16 10 PRO B N 1
ATOM 899 C CA . PRO B 1 10 ? -4.871 38.531 17.75 1 35.16 10 PRO B CA 1
ATOM 900 C C . PRO B 1 10 ? -4.34 37.125 17.391 1 35.16 10 PRO B C 1
ATOM 902 O O . PRO B 1 10 ? -3.342 37.031 16.672 1 35.16 10 PRO B O 1
ATOM 905 N N . ALA B 1 11 ? -4.266 36.25 18.344 1 37.56 11 ALA B N 1
ATOM 906 C CA . ALA B 1 11 ? -4.059 34.812 18.172 1 37.56 11 ALA B CA 1
ATOM 907 C C . ALA B 1 11 ? -4.711 34.312 16.875 1 37.56 11 ALA B C 1
ATOM 909 O O . ALA B 1 11 ? -5.941 34.281 16.781 1 37.56 11 ALA B O 1
ATOM 910 N N . THR B 1 12 ? -4.488 35.031 15.664 1 36.81 12 THR B N 1
ATOM 911 C CA . THR B 1 12 ? -5.004 34.5 14.406 1 36.81 12 THR B CA 1
ATOM 912 C C . THR B 1 12 ? -5.105 33 14.469 1 36.81 12 THR B C 1
ATOM 914 O O . THR B 1 12 ? -4.129 32.312 14.789 1 36.81 12 THR B O 1
ATOM 917 N N . GLU B 1 13 ? -6.129 32.406 15 1 37.59 13 GLU B N 1
ATOM 918 C CA . GLU B 1 13 ? -6.676 31.047 14.992 1 37.59 13 GLU B CA 1
ATOM 919 C C . GLU B 1 13 ? -6.246 30.297 13.734 1 37.59 13 GLU B C 1
ATOM 921 O O . GLU B 1 13 ? -7.008 30.203 12.766 1 37.59 13 GLU B O 1
ATOM 926 N N . HIS B 1 14 ? -5.414 30.812 12.867 1 38.34 14 HIS B N 1
ATOM 927 C CA . HIS B 1 14 ? -4.848 30 11.805 1 38.34 14 HIS B CA 1
ATOM 928 C C . HIS B 1 14 ? -4.672 28.562 12.25 1 38.34 14 HIS B C 1
ATOM 930 O O . HIS B 1 14 ? -3.709 28.234 12.945 1 38.34 14 HIS B O 1
ATOM 936 N N . ASP B 1 15 ? -5.73 28.016 12.953 1 42.88 15 ASP B N 1
ATOM 937 C CA . ASP B 1 15 ? -5.969 26.594 13.234 1 42.88 15 ASP B CA 1
ATOM 938 C C . ASP B 1 15 ? -5.16 25.719 12.297 1 42.88 15 ASP B C 1
ATOM 940 O O . ASP B 1 15 ? -5.461 25.625 11.102 1 42.88 15 ASP B O 1
ATOM 944 N N . GLY B 1 16 ? -3.945 25.891 12.125 1 46.16 16 GLY B N 1
ATOM 945 C CA . GLY B 1 16 ? -2.93 25.078 11.461 1 46.16 16 GLY B CA 1
ATOM 946 C C . GLY B 1 16 ? -3.387 23.672 11.188 1 46.16 16 GLY B C 1
ATOM 947 O O . GLY B 1 16 ? -4.242 23.125 11.891 1 46.16 16 GLY B O 1
ATOM 948 N N . VAL B 1 17 ? -3.668 23.344 9.914 1 53.47 17 VAL B N 1
ATOM 949 C CA . VAL B 1 17 ? -3.941 21.984 9.453 1 53.47 17 VAL B CA 1
ATOM 950 C C . VAL B 1 17 ? -3.309 20.969 10.414 1 53.47 17 VAL B C 1
ATOM 952 O O . VAL B 1 17 ? -2.162 20.562 10.227 1 53.47 17 VAL B O 1
ATOM 955 N N . GLY B 1 18 ? -3.137 21.406 11.648 1 55.22 18 GLY B N 1
ATOM 956 C CA . GLY B 1 18 ? -2.453 20.547 12.586 1 55.22 18 GLY B CA 1
ATOM 957 C C . GLY B 1 18 ? -3.152 19.203 12.781 1 55.22 18 GLY B C 1
ATOM 958 O O . GLY B 1 18 ? -4.176 19.141 13.461 1 55.22 18 GLY B O 1
ATOM 959 N N . ALA B 1 19 ? -3.088 18.453 11.82 1 60.78 19 ALA B N 1
ATOM 960 C CA . ALA B 1 19 ? -3.605 17.141 12.148 1 60.78 19 ALA B CA 1
ATOM 961 C C . ALA B 1 19 ? -3.17 16.703 13.547 1 60.78 19 ALA B C 1
ATOM 963 O O . ALA B 1 19 ? -2.07 17.047 13.992 1 60.78 19 ALA B O 1
ATOM 964 N N . ASP B 1 20 ? -4.148 16.359 14.383 1 74.56 20 ASP B N 1
ATOM 965 C CA . ASP B 1 20 ? -4.027 15.75 15.703 1 74.56 20 ASP B CA 1
ATOM 966 C C . ASP B 1 20 ? -2.896 14.727 15.734 1 74.56 20 ASP B C 1
ATOM 968 O O . ASP B 1 20 ? -2.783 13.898 14.828 1 74.56 20 ASP B O 1
ATOM 972 N N . PRO B 1 21 ? -2.008 14.984 16.609 1 78.5 21 PRO B N 1
ATOM 973 C CA . PRO B 1 21 ? -0.921 14.016 16.75 1 78.5 21 PRO B CA 1
ATOM 974 C C . PRO B 1 21 ? -1.415 12.57 16.719 1 78.5 21 PRO B C 1
ATOM 976 O O . PRO B 1 21 ? -0.705 11.672 16.25 1 78.5 21 PRO B O 1
ATOM 979 N N . VAL B 1 22 ? -2.59 12.391 17.156 1 82.12 22 VAL B N 1
ATOM 980 C CA . VAL B 1 22 ? -3.156 11.047 17.203 1 82.12 22 VAL B CA 1
ATOM 981 C C . VAL B 1 22 ? -3.441 10.555 15.797 1 82.12 22 VAL B C 1
ATOM 983 O O . VAL B 1 22 ? -3.199 9.383 15.477 1 82.12 22 VAL B O 1
ATOM 986 N N . VAL B 1 23 ? -3.846 11.406 14.961 1 82.75 23 VAL B N 1
ATOM 987 C CA . VAL B 1 23 ? -4.145 11.047 13.578 1 82.75 23 VAL B CA 1
ATOM 988 C C . VAL B 1 23 ? -2.852 10.695 12.844 1 82.75 23 VAL B C 1
ATOM 990 O O . VAL B 1 23 ? -2.793 9.695 12.125 1 82.75 23 VAL B O 1
ATOM 993 N N . TRP B 1 24 ? -1.834 11.414 13.156 1 86.5 24 TRP B N 1
ATOM 994 C CA . TRP B 1 24 ? -0.562 11.188 12.477 1 86.5 24 TRP B CA 1
ATOM 995 C C . TRP B 1 24 ? 0.057 9.859 12.914 1 86.5 24 TRP B C 1
ATOM 997 O O . TRP B 1 24 ? 0.672 9.164 12.109 1 86.5 24 TRP B O 1
ATOM 1007 N N . ALA B 1 25 ? -0.13 9.547 14.133 1 86.69 25 ALA B N 1
ATOM 1008 C CA . ALA B 1 25 ? 0.374 8.273 14.633 1 86.69 25 ALA B CA 1
ATOM 1009 C C . ALA B 1 25 ? -0.349 7.102 13.969 1 86.69 25 ALA B C 1
ATOM 1011 O O . ALA B 1 25 ? 0.271 6.09 13.633 1 86.69 25 ALA B O 1
ATOM 1012 N N . ALA B 1 26 ? -1.632 7.277 13.781 1 84.94 26 ALA B N 1
ATOM 1013 C CA . ALA B 1 26 ? -2.416 6.23 13.133 1 84.94 26 ALA B CA 1
ATOM 1014 C C . ALA B 1 26 ? -2.014 6.066 11.672 1 84.94 26 ALA B C 1
ATOM 1016 O O . ALA B 1 26 ? -1.93 4.945 11.164 1 84.94 26 ALA B O 1
ATOM 1017 N N . VAL B 1 27 ? -1.704 7.113 11.039 1 89.75 27 VAL B N 1
ATOM 1018 C CA . VAL B 1 27 ? -1.244 7.082 9.656 1 89.75 27 VAL B CA 1
ATOM 1019 C C . VAL B 1 27 ? 0.093 6.348 9.57 1 89.75 27 VAL B C 1
ATOM 1021 O O . VAL B 1 27 ? 0.273 5.469 8.727 1 89.75 27 VAL B O 1
ATOM 1024 N N . ASP B 1 28 ? 0.905 6.719 10.477 1 90.81 28 ASP B N 1
ATOM 1025 C CA . ASP B 1 28 ? 2.225 6.098 10.492 1 90.81 28 ASP B CA 1
ATOM 1026 C C . ASP B 1 28 ? 2.119 4.59 10.703 1 90.81 28 ASP B C 1
ATOM 1028 O O . ASP B 1 28 ? 2.803 3.812 10.031 1 90.81 28 ASP B O 1
ATOM 1032 N N . GLU B 1 29 ? 1.301 4.211 11.602 1 92.38 29 GLU B N 1
ATOM 1033 C CA . GLU B 1 29 ? 1.107 2.789 11.875 1 92.38 29 GLU B CA 1
ATOM 1034 C C . GLU B 1 29 ? 0.552 2.061 10.656 1 92.38 29 GLU B C 1
ATOM 1036 O O . GLU B 1 29 ? 1.005 0.964 10.32 1 92.38 29 GLU B O 1
ATOM 1041 N N . SER B 1 30 ? -0.385 2.664 10.039 1 92.25 30 SER B N 1
ATOM 1042 C CA . SER B 1 30 ? -0.951 2.068 8.836 1 92.25 30 SER B CA 1
ATOM 1043 C C . SER B 1 30 ? 0.106 1.912 7.746 1 92.25 30 SER B C 1
ATOM 1045 O O . SER B 1 30 ? 0.163 0.881 7.07 1 92.25 30 SER B O 1
ATOM 1047 N N . LEU B 1 31 ? 0.962 2.865 7.582 1 94.44 31 LEU B N 1
ATOM 1048 C CA . LEU B 1 31 ? 2.004 2.812 6.562 1 94.44 31 LEU B CA 1
ATOM 1049 C C . LEU B 1 31 ? 2.998 1.694 6.855 1 94.44 31 LEU B C 1
ATOM 1051 O O . LEU B 1 31 ? 3.469 1.021 5.938 1 94.44 31 LEU B O 1
ATOM 1055 N N . ARG B 1 32 ? 3.277 1.429 8.133 1 95.19 32 ARG B N 1
ATOM 1056 C CA . ARG B 1 32 ? 4.191 0.36 8.516 1 95.19 32 ARG B CA 1
ATOM 1057 C C . ARG B 1 32 ? 3.584 -1.01 8.234 1 95.19 32 ARG B C 1
ATOM 1059 O O . ARG B 1 32 ? 4.277 -1.92 7.773 1 95.19 32 ARG B O 1
ATOM 1066 N N . GLU B 1 33 ? 2.311 -1.051 8.508 1 96.75 33 GLU B N 1
ATOM 1067 C CA . GLU B 1 33 ? 1.638 -2.316 8.234 1 96.75 33 GLU B CA 1
ATOM 1068 C C . GLU B 1 33 ? 1.629 -2.625 6.738 1 96.75 33 GLU B C 1
ATOM 1070 O O . GLU B 1 33 ? 1.9 -3.756 6.328 1 96.75 33 GLU B O 1
ATOM 1075 N N . VAL B 1 34 ? 1.397 -1.686 5.965 1 96.12 34 VAL B N 1
ATOM 1076 C CA . VAL B 1 34 ? 1.386 -1.874 4.516 1 96.12 34 VAL B CA 1
ATOM 1077 C C . VAL B 1 34 ? 2.785 -2.248 4.031 1 96.12 34 VAL B C 1
ATOM 1079 O O . VAL B 1 34 ? 2.941 -3.133 3.189 1 96.12 34 VAL B O 1
ATOM 1082 N N . GLN B 1 35 ? 3.789 -1.612 4.562 1 95.69 35 GLN B N 1
ATOM 1083 C CA . GLN B 1 35 ? 5.16 -1.954 4.203 1 95.69 35 GLN B CA 1
ATOM 1084 C C . GLN B 1 35 ? 5.441 -3.436 4.445 1 95.69 35 GLN B C 1
ATOM 1086 O O . GLN B 1 35 ? 6.047 -4.102 3.605 1 95.69 35 GLN B O 1
ATOM 1091 N N . SER B 1 36 ? 5.043 -3.896 5.574 1 97.12 36 SER B N 1
ATOM 1092 C CA . SER B 1 36 ? 5.273 -5.301 5.898 1 97.12 36 SER B CA 1
ATOM 1093 C C . SER B 1 36 ? 4.559 -6.223 4.914 1 97.12 36 SER B C 1
ATOM 1095 O O . SER B 1 36 ? 5.113 -7.238 4.496 1 97.12 36 SER B O 1
ATOM 1097 N N . MET B 1 37 ? 3.398 -5.863 4.531 1 96.81 37 MET B N 1
ATOM 1098 C CA . MET B 1 37 ? 2.639 -6.68 3.588 1 96.81 37 MET B CA 1
ATOM 1099 C C . MET B 1 37 ? 3.268 -6.637 2.199 1 96.81 37 MET B C 1
ATOM 1101 O O . MET B 1 37 ? 3.281 -7.641 1.486 1 96.81 37 MET B O 1
ATOM 1105 N N . LEU B 1 38 ? 3.773 -5.559 1.809 1 96.19 38 LEU B N 1
ATOM 1106 C CA . LEU B 1 38 ? 4.469 -5.438 0.533 1 96.19 38 LEU B CA 1
ATOM 1107 C C . LEU B 1 38 ? 5.711 -6.32 0.504 1 96.19 38 LEU B C 1
ATOM 1109 O O . LEU B 1 38 ? 5.965 -7.012 -0.486 1 96.19 38 LEU B O 1
ATOM 1113 N N . ASP B 1 39 ? 6.496 -6.309 1.615 1 96.88 39 ASP B N 1
ATOM 1114 C CA . ASP B 1 39 ? 7.66 -7.18 1.716 1 96.88 39 ASP B CA 1
ATOM 1115 C C . ASP B 1 39 ? 7.262 -8.648 1.575 1 96.88 39 ASP B C 1
ATOM 1117 O O . ASP B 1 39 ? 7.902 -9.406 0.841 1 96.88 39 ASP B O 1
ATOM 1121 N N . ARG B 1 40 ? 6.234 -8.969 2.232 1 97.5 40 ARG B N 1
ATOM 1122 C CA . ARG B 1 40 ? 5.754 -10.344 2.141 1 97.5 40 ARG B CA 1
ATOM 1123 C C . ARG B 1 40 ? 5.285 -10.672 0.726 1 97.5 40 ARG B C 1
ATOM 1125 O O . ARG B 1 40 ? 5.551 -11.758 0.211 1 97.5 40 ARG B O 1
ATOM 1132 N N . ASN B 1 41 ? 4.602 -9.766 0.091 1 95.81 41 ASN B N 1
ATOM 1133 C CA . ASN B 1 41 ? 4.137 -9.969 -1.277 1 95.81 41 ASN B CA 1
ATOM 1134 C C . ASN B 1 41 ? 5.301 -10.203 -2.234 1 95.81 41 ASN B C 1
ATOM 1136 O O . ASN B 1 41 ? 5.23 -11.07 -3.107 1 95.81 41 ASN B O 1
ATOM 1140 N N . ARG B 1 42 ? 6.344 -9.5 -2.1 1 94.62 42 ARG B N 1
ATOM 1141 C CA . ARG B 1 42 ? 7.527 -9.688 -2.932 1 94.62 42 ARG B CA 1
ATOM 1142 C C . ARG B 1 42 ? 8.117 -11.078 -2.734 1 94.62 42 ARG B C 1
ATOM 1144 O O . ARG B 1 42 ? 8.5 -11.742 -3.703 1 94.62 42 ARG B O 1
ATOM 1151 N N . HIS B 1 43 ? 8.195 -11.523 -1.539 1 96.69 43 HIS B N 1
ATOM 1152 C CA . HIS B 1 43 ? 8.695 -12.859 -1.26 1 96.69 43 HIS B CA 1
ATOM 1153 C C . HIS B 1 43 ? 7.789 -13.93 -1.861 1 96.69 43 HIS B C 1
ATOM 1155 O O . HIS B 1 43 ? 8.273 -14.914 -2.418 1 96.69 43 HIS B O 1
ATOM 1161 N N . LEU B 1 44 ? 6.438 -13.664 -1.81 1 95.81 44 LEU B N 1
ATOM 1162 C CA . LEU B 1 44 ? 5.48 -14.609 -2.375 1 95.81 44 LEU B CA 1
ATOM 1163 C C . LEU B 1 44 ? 5.652 -14.719 -3.887 1 95.81 44 LEU B C 1
ATOM 1165 O O . LEU B 1 44 ? 5.641 -15.82 -4.441 1 95.81 44 LEU B O 1
ATOM 1169 N N . ILE B 1 45 ? 5.82 -13.641 -4.516 1 93 45 ILE B N 1
ATOM 1170 C CA . ILE B 1 45 ? 5.988 -13.633 -5.965 1 93 45 ILE B CA 1
ATOM 1171 C C . ILE B 1 45 ? 7.266 -14.375 -6.336 1 93 45 ILE B C 1
ATOM 1173 O O . ILE B 1 45 ? 7.273 -15.18 -7.273 1 93 45 ILE B O 1
ATOM 1177 N N . ASP B 1 46 ? 8.367 -14.203 -5.633 1 93.62 46 ASP B N 1
ATOM 1178 C CA . ASP B 1 46 ? 9.617 -14.906 -5.887 1 93.62 46 ASP B CA 1
ATOM 1179 C C . ASP B 1 46 ? 9.438 -16.422 -5.746 1 93.62 46 ASP B C 1
ATOM 1181 O O . ASP B 1 46 ? 9.922 -17.188 -6.578 1 93.62 46 ASP B O 1
ATOM 1185 N N . GLU B 1 47 ? 8.742 -16.797 -4.699 1 93.75 47 GLU B N 1
ATOM 1186 C CA . GLU B 1 47 ? 8.516 -18.219 -4.453 1 93.75 47 GLU B CA 1
ATOM 1187 C C . GLU B 1 47 ? 7.652 -18.828 -5.551 1 93.75 47 GLU B C 1
ATOM 1189 O O . GLU B 1 47 ? 7.949 -19.922 -6.035 1 93.75 47 GLU B O 1
ATOM 1194 N N . VAL B 1 48 ? 6.59 -18.141 -5.965 1 91.5 48 VAL B N 1
ATOM 1195 C CA . VAL B 1 48 ? 5.734 -18.609 -7.051 1 91.5 48 VAL B CA 1
ATOM 1196 C C . VAL B 1 48 ? 6.566 -18.812 -8.312 1 91.5 48 VAL B C 1
ATOM 1198 O O . VAL B 1 48 ? 6.445 -19.828 -9 1 91.5 48 VAL B O 1
ATOM 1201 N N . ASN B 1 49 ? 7.477 -17.891 -8.57 1 89.5 49 ASN B N 1
ATOM 1202 C CA . ASN B 1 49 ? 8.312 -17.938 -9.766 1 89.5 49 ASN B CA 1
ATOM 1203 C C . ASN B 1 49 ? 9.289 -19.109 -9.711 1 89.5 49 ASN B C 1
ATOM 1205 O O . ASN B 1 49 ? 9.484 -19.812 -10.711 1 89.5 49 ASN B O 1
ATOM 1209 N N . GLU B 1 50 ? 9.859 -19.297 -8.617 1 90.69 50 GLU B N 1
ATOM 1210 C CA . GLU B 1 50 ? 10.789 -20.406 -8.453 1 90.69 50 GLU B CA 1
ATOM 1211 C C . GLU B 1 50 ? 10.086 -21.75 -8.656 1 90.69 50 GLU B C 1
ATOM 1213 O O . GLU B 1 50 ? 10.625 -22.641 -9.32 1 90.69 50 GLU B O 1
ATOM 1218 N N . ASN B 1 51 ? 8.906 -21.812 -8.125 1 90.38 51 ASN B N 1
ATOM 1219 C CA . ASN B 1 51 ? 8.117 -23.031 -8.273 1 90.38 51 ASN B CA 1
ATOM 1220 C C . ASN B 1 51 ? 7.719 -23.266 -9.727 1 90.38 51 ASN B C 1
ATOM 1222 O O . ASN B 1 51 ? 7.723 -24.406 -10.203 1 90.38 51 ASN B O 1
ATOM 1226 N N . GLN B 1 52 ? 7.387 -22.203 -10.406 1 84 52 GLN B N 1
ATOM 1227 C CA . GLN B 1 52 ? 7.031 -22.297 -11.82 1 84 52 GLN B CA 1
ATOM 1228 C C . GLN B 1 52 ? 8.227 -22.766 -12.656 1 84 52 GLN B C 1
ATOM 1230 O O . GLN B 1 52 ? 8.062 -23.547 -13.594 1 84 52 GLN B O 1
ATOM 1235 N N . HIS B 1 53 ? 9.406 -22.344 -12.227 1 85.62 53 HIS B N 1
ATOM 1236 C CA . HIS B 1 53 ? 10.609 -22.703 -12.977 1 85.62 53 HIS B CA 1
ATOM 1237 C C . HIS B 1 53 ? 11.016 -24.141 -12.711 1 85.62 53 HIS B C 1
ATOM 1239 O O . HIS B 1 53 ? 11.625 -24.781 -13.57 1 85.62 53 HIS B O 1
ATOM 1245 N N . SER B 1 54 ? 10.664 -24.688 -11.594 1 86.12 54 SER B N 1
ATOM 1246 C CA . SER B 1 54 ? 11.031 -26.062 -11.258 1 86.12 54 SER B CA 1
ATOM 1247 C C . SER B 1 54 ? 10.156 -27.062 -12 1 86.12 54 SER B C 1
ATOM 1249 O O . SER B 1 54 ? 10.555 -28.219 -12.195 1 86.12 54 SER B O 1
ATOM 1251 N N . ARG B 1 55 ? 8.891 -26.688 -12.352 1 83 55 ARG B N 1
ATOM 1252 C CA . ARG B 1 55 ? 7.887 -27.469 -13.078 1 83 55 ARG B CA 1
ATOM 1253 C C . ARG B 1 55 ? 7.566 -28.766 -12.344 1 83 55 ARG B C 1
ATOM 1255 O O . ARG B 1 55 ? 7.051 -29.719 -12.938 1 83 55 ARG B O 1
ATOM 1262 N N . LEU B 1 56 ? 7.926 -28.844 -11 1 86.38 56 LEU B N 1
ATOM 1263 C CA . LEU B 1 56 ? 7.586 -30 -10.18 1 86.38 56 LEU B CA 1
ATOM 1264 C C . LEU B 1 56 ? 6.16 -29.891 -9.648 1 86.38 56 LEU B C 1
ATOM 1266 O O . LEU B 1 56 ? 5.719 -28.812 -9.258 1 86.38 56 LEU B O 1
ATOM 1270 N N . ARG B 1 57 ? 5.398 -30.938 -9.781 1 84.75 57 ARG B N 1
ATOM 1271 C CA . ARG B 1 57 ? 3.975 -30.953 -9.453 1 84.75 57 ARG B CA 1
ATOM 1272 C C . ARG B 1 57 ? 3.734 -30.438 -8.039 1 84.75 57 ARG B C 1
ATOM 1274 O O . ARG B 1 57 ? 2.818 -29.641 -7.805 1 84.75 57 ARG B O 1
ATOM 1281 N N . HIS B 1 58 ? 4.461 -30.906 -7.102 1 86.38 58 HIS B N 1
ATOM 1282 C CA . HIS B 1 58 ? 4.242 -30.5 -5.723 1 86.38 58 HIS B CA 1
ATOM 1283 C C . HIS B 1 58 ? 4.465 -29 -5.547 1 86.38 58 HIS B C 1
ATOM 1285 O O . HIS B 1 58 ? 3.791 -28.359 -4.738 1 86.38 58 HIS B O 1
ATOM 1291 N N . ASN B 1 59 ? 5.355 -28.438 -6.32 1 87.69 59 ASN B N 1
ATOM 1292 C CA . ASN B 1 59 ? 5.609 -27 -6.305 1 87.69 59 ASN B CA 1
ATOM 1293 C C . ASN B 1 59 ? 4.445 -26.219 -6.91 1 87.69 59 ASN B C 1
ATOM 1295 O O . ASN B 1 59 ? 4.09 -25.141 -6.422 1 87.69 59 ASN B O 1
ATOM 1299 N N . MET B 1 60 ? 3.887 -26.75 -7.828 1 83.88 60 MET B N 1
ATOM 1300 C CA . MET B 1 60 ? 2.752 -26.094 -8.469 1 83.88 60 MET B CA 1
ATOM 1301 C C . MET B 1 60 ? 1.532 -26.094 -7.555 1 83.88 60 MET B C 1
ATOM 1303 O O . MET B 1 60 ? 0.767 -25.125 -7.535 1 83.88 60 MET B O 1
ATOM 1307 N N . VAL B 1 61 ? 1.414 -27.234 -6.93 1 89.06 61 VAL B N 1
ATOM 1308 C CA . VAL B 1 61 ? 0.325 -27.328 -5.961 1 89.06 61 VAL B CA 1
ATOM 1309 C C . VAL B 1 61 ? 0.523 -26.297 -4.859 1 89.06 61 VAL B C 1
ATOM 1311 O O . VAL B 1 61 ? -0.43 -25.625 -4.445 1 89.06 61 VAL B O 1
ATOM 1314 N N . LYS B 1 62 ? 1.748 -26.047 -4.418 1 93.81 62 LYS B N 1
ATOM 1315 C CA . LYS B 1 62 ? 2.086 -25.031 -3.43 1 93.81 62 LYS B CA 1
ATOM 1316 C C . LYS B 1 62 ? 1.779 -23.625 -3.955 1 93.81 62 LYS B C 1
ATOM 1318 O O . LYS B 1 62 ? 1.381 -22.75 -3.191 1 93.81 62 LYS B O 1
ATOM 1323 N N . ASN B 1 63 ? 1.929 -23.453 -5.227 1 91.06 63 ASN B N 1
ATOM 1324 C CA . ASN B 1 63 ? 1.677 -22.141 -5.832 1 91.06 63 ASN B CA 1
ATOM 1325 C C . ASN B 1 63 ? 0.223 -21.719 -5.652 1 91.06 63 ASN B C 1
ATOM 1327 O O . ASN B 1 63 ? -0.063 -20.531 -5.512 1 91.06 63 ASN B O 1
ATOM 1331 N N . VAL B 1 64 ? -0.616 -22.641 -5.633 1 88.62 64 VAL B N 1
ATOM 1332 C CA . VAL B 1 64 ? -2.02 -22.312 -5.422 1 88.62 64 VAL B CA 1
ATOM 1333 C C . VAL B 1 64 ? -2.189 -21.609 -4.074 1 88.62 64 VAL B C 1
ATOM 1335 O O . VAL B 1 64 ? -2.842 -20.578 -3.98 1 88.62 64 VAL B O 1
ATOM 1338 N N . SER B 1 65 ? -1.559 -22.156 -3.078 1 93.69 65 SER B N 1
ATOM 1339 C CA . SER B 1 65 ? -1.657 -21.594 -1.742 1 93.69 65 SER B CA 1
ATOM 1340 C C . SER B 1 65 ? -0.938 -20.25 -1.663 1 93.69 65 SER B C 1
ATOM 1342 O O . SER B 1 65 ? -1.4 -19.328 -0.986 1 93.69 65 SER B O 1
ATOM 1344 N N . LEU B 1 66 ? 0.092 -20.031 -2.318 1 95 66 LEU B N 1
ATOM 1345 C CA . LEU B 1 66 ? 0.834 -18.766 -2.336 1 95 66 LEU B CA 1
ATOM 1346 C C . LEU B 1 66 ? 0.026 -17.672 -3.016 1 95 66 LEU B C 1
ATOM 1348 O O . LEU B 1 66 ? 0.006 -16.531 -2.547 1 95 66 LEU B O 1
ATOM 1352 N N . ILE B 1 67 ? -0.601 -18.047 -4.035 1 91.94 67 ILE B N 1
ATOM 1353 C CA . ILE B 1 67 ? -1.408 -17.094 -4.781 1 91.94 67 ILE B CA 1
ATOM 1354 C C . IL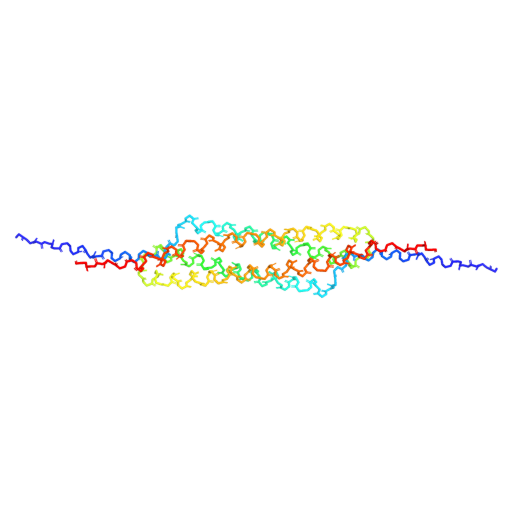E B 1 67 ? -2.609 -16.656 -3.941 1 91.94 67 ILE B C 1
ATOM 1356 O O . ILE B 1 67 ? -2.992 -15.484 -3.953 1 91.94 67 ILE B O 1
ATOM 1360 N N . GLN B 1 68 ? -3.109 -17.594 -3.209 1 92.75 68 GLN B N 1
ATOM 1361 C CA . GLN B 1 68 ? -4.215 -17.266 -2.316 1 92.75 68 GLN B CA 1
ATOM 1362 C C . GLN B 1 68 ? -3.766 -16.297 -1.225 1 92.75 68 GLN B C 1
ATOM 1364 O O . GLN B 1 68 ? -4.488 -15.359 -0.88 1 92.75 68 GLN B O 1
ATOM 1369 N N . GLU B 1 69 ? -2.631 -16.5 -0.679 1 95.75 69 GLU B N 1
ATOM 1370 C CA . GLU B 1 69 ? -2.09 -15.586 0.32 1 95.75 69 GLU B CA 1
ATOM 1371 C C . GLU B 1 69 ? -1.841 -14.203 -0.275 1 95.75 69 GLU B C 1
ATOM 1373 O O . GLU B 1 69 ? -2.164 -13.188 0.343 1 95.75 69 GLU B O 1
ATOM 1378 N N . LEU B 1 70 ? -1.341 -14.148 -1.45 1 94.88 70 LEU B N 1
ATOM 1379 C CA . LEU B 1 70 ? -1.09 -12.891 -2.15 1 94.88 70 LEU B CA 1
ATOM 1380 C C . LEU B 1 70 ? -2.387 -12.117 -2.365 1 94.88 70 LEU B C 1
ATOM 1382 O O . LEU B 1 70 ? -2.453 -10.914 -2.096 1 94.88 70 LEU B O 1
ATOM 1386 N N . ASN B 1 71 ? -3.309 -12.875 -2.809 1 91.25 71 ASN B N 1
ATOM 1387 C CA . ASN B 1 71 ? -4.609 -12.25 -3.027 1 91.25 71 ASN B CA 1
ATOM 1388 C C . ASN B 1 71 ? -5.188 -11.695 -1.729 1 91.25 71 ASN B C 1
ATOM 1390 O O . ASN B 1 71 ? -5.75 -10.594 -1.716 1 91.25 71 ASN B O 1
ATOM 1394 N N . GLY B 1 72 ? -5.078 -12.391 -0.658 1 94.69 72 GLY B N 1
ATOM 1395 C CA . GLY B 1 72 ? -5.516 -11.906 0.642 1 94.69 72 GLY B CA 1
ATOM 1396 C C . GLY B 1 72 ? -4.789 -10.656 1.088 1 94.69 72 GLY B C 1
ATOM 1397 O O . GLY B 1 72 ? -5.406 -9.734 1.622 1 94.69 72 GLY B O 1
ATOM 1398 N N . ASN B 1 73 ? -3.51 -10.664 0.831 1 96 73 ASN B N 1
ATOM 1399 C CA . ASN B 1 73 ? -2.707 -9.5 1.188 1 96 73 ASN B CA 1
ATOM 1400 C C . ASN B 1 73 ? -3.115 -8.273 0.379 1 96 73 ASN B C 1
ATOM 1402 O O . ASN B 1 73 ? -3.189 -7.168 0.918 1 96 73 ASN B O 1
ATOM 1406 N N . ILE B 1 74 ? -3.326 -8.461 -0.858 1 95.38 74 ILE B N 1
ATOM 1407 C CA . ILE B 1 74 ? -3.75 -7.363 -1.724 1 95.38 74 ILE B CA 1
ATOM 1408 C C . ILE B 1 74 ? -5.059 -6.77 -1.204 1 95.38 74 ILE B C 1
ATOM 1410 O O . ILE B 1 74 ? -5.184 -5.551 -1.071 1 95.38 74 ILE B O 1
ATOM 1414 N N . SER B 1 75 ? -6.012 -7.605 -0.816 1 95.06 75 SER B N 1
ATOM 1415 C CA . SER B 1 75 ? -7.309 -7.16 -0.308 1 95.06 75 SER B CA 1
ATOM 1416 C C . SER B 1 75 ? -7.156 -6.418 1.015 1 95.06 75 SER B C 1
ATOM 1418 O O . SER B 1 75 ? -7.855 -5.434 1.264 1 95.06 75 SER B O 1
ATOM 1420 N N . LYS B 1 76 ? -6.316 -6.859 1.866 1 96.5 76 LYS B N 1
ATOM 1421 C CA . LYS B 1 76 ? -6.098 -6.219 3.158 1 96.5 76 LYS B CA 1
ATOM 1422 C C . LYS B 1 76 ? -5.473 -4.836 2.986 1 96.5 76 LYS B C 1
ATOM 1424 O O . LYS B 1 76 ? -5.848 -3.889 3.68 1 96.5 76 LYS B O 1
ATOM 1429 N N . VAL B 1 77 ? -4.527 -4.707 2.096 1 96.12 77 VAL B N 1
ATOM 1430 C CA . VAL B 1 77 ? -3.912 -3.412 1.829 1 96.12 77 VAL B CA 1
ATOM 1431 C C . VAL B 1 77 ? -4.961 -2.441 1.292 1 96.12 77 VAL B C 1
ATOM 1433 O O . VAL B 1 77 ? -5.02 -1.284 1.713 1 96.12 77 VAL B O 1
ATOM 1436 N N . LEU B 1 78 ? -5.785 -2.895 0.356 1 95.69 78 LEU B N 1
ATOM 1437 C CA . LEU B 1 78 ? -6.879 -2.084 -0.167 1 95.69 78 LEU B 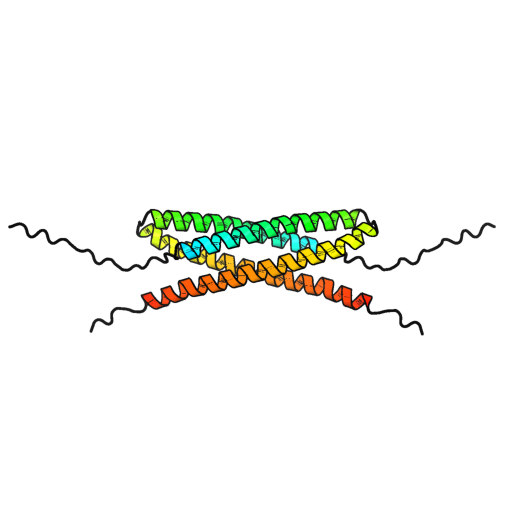CA 1
ATOM 1438 C C . LEU B 1 78 ? -7.758 -1.559 0.965 1 95.69 78 LEU B C 1
ATOM 1440 O O . LEU B 1 78 ? -8.086 -0.371 1.003 1 95.69 78 LEU B O 1
ATOM 1444 N N . SER B 1 79 ? -8.094 -2.381 1.886 1 96.12 79 SER B N 1
ATOM 1445 C CA . SER B 1 79 ? -8.945 -1.991 3.006 1 96.12 79 SER B CA 1
ATOM 1446 C C . SER B 1 79 ? -8.242 -0.978 3.906 1 96.12 79 SER B C 1
ATOM 1448 O O . SER B 1 79 ? -8.859 -0 4.34 1 96.12 79 SER B O 1
ATOM 1450 N N . LEU B 1 80 ? -6.977 -1.2 4.199 1 95.25 80 LEU B N 1
ATOM 1451 C CA . LEU B 1 80 ? -6.211 -0.309 5.062 1 95.25 80 LEU B CA 1
ATOM 1452 C C . LEU B 1 80 ? -6.137 1.093 4.465 1 95.25 80 LEU B C 1
ATOM 1454 O O . LEU B 1 80 ? -6.32 2.084 5.176 1 95.25 80 LEU B O 1
ATOM 1458 N N . TYR B 1 81 ? -5.992 1.159 3.211 1 94.06 81 TYR B N 1
ATOM 1459 C CA . TYR B 1 81 ? -5.879 2.463 2.568 1 94.06 81 TYR B CA 1
ATOM 1460 C C . TYR B 1 81 ? -7.25 3.105 2.387 1 94.06 81 TYR B C 1
ATOM 1462 O O . TYR B 1 81 ? -7.371 4.332 2.385 1 94.06 81 TYR B O 1
ATOM 1470 N N . SER B 1 82 ? -8.273 2.354 2.207 1 94.25 82 SER B N 1
ATOM 1471 C CA . SER B 1 82 ? -9.625 2.904 2.197 1 94.25 82 SER B CA 1
ATOM 1472 C C . SER B 1 82 ? -9.961 3.566 3.529 1 94.25 82 SER B C 1
ATOM 1474 O O . SER B 1 82 ? -10.492 4.68 3.561 1 94.25 82 SER B O 1
ATOM 1476 N N . ASP B 1 83 ? -9.562 2.896 4.594 1 92.94 83 ASP B N 1
ATOM 1477 C CA . ASP B 1 83 ? -9.789 3.451 5.926 1 92.94 83 ASP B CA 1
ATOM 1478 C C . ASP B 1 83 ? -8.961 4.715 6.145 1 92.94 83 ASP B C 1
ATOM 1480 O O . ASP B 1 83 ? -9.453 5.703 6.691 1 92.94 83 ASP B O 1
ATOM 1484 N N . LEU B 1 84 ? -7.793 4.691 5.75 1 90.81 84 LEU B N 1
ATOM 1485 C CA . LEU B 1 84 ? -6.906 5.844 5.875 1 90.81 84 LEU B CA 1
ATOM 1486 C C . LEU B 1 84 ? -7.453 7.035 5.094 1 90.81 84 LEU B C 1
ATOM 1488 O O . LEU B 1 84 ? -7.484 8.156 5.602 1 90.81 84 LEU B O 1
ATOM 1492 N N . ASN B 1 85 ? -7.887 6.801 3.914 1 90.25 85 ASN B N 1
ATOM 1493 C CA . ASN B 1 85 ? -8.469 7.84 3.076 1 90.25 85 ASN B CA 1
ATOM 1494 C C . ASN B 1 85 ? -9.703 8.461 3.732 1 90.25 85 ASN B C 1
ATOM 1496 O O . ASN B 1 85 ? -9.859 9.68 3.736 1 90.25 85 ASN B O 1
ATOM 1500 N N . SER B 1 86 ? -10.477 7.645 4.297 1 89.75 86 SER B N 1
ATOM 1501 C CA . SER B 1 86 ? -11.688 8.102 4.973 1 89.75 86 SER B CA 1
ATOM 1502 C C . SER B 1 86 ? -11.352 8.938 6.203 1 89.75 86 SER B C 1
ATOM 1504 O O . SER B 1 86 ? -11.961 9.984 6.43 1 89.75 86 SER B O 1
ATOM 1506 N N . ASN B 1 87 ? -10.406 8.484 6.965 1 84.06 87 ASN B N 1
ATOM 1507 C CA . ASN B 1 87 ? -9.984 9.203 8.164 1 84.06 87 ASN B CA 1
ATOM 1508 C C . ASN B 1 87 ? -9.375 10.555 7.824 1 84.06 87 ASN B C 1
ATOM 1510 O O . ASN B 1 87 ? -9.641 11.547 8.5 1 84.06 87 ASN B O 1
ATOM 1514 N N . PHE B 1 88 ? -8.641 10.539 6.809 1 82.5 88 PHE B N 1
ATOM 1515 C CA . PHE B 1 88 ? -8.016 11.789 6.375 1 82.5 88 PHE B CA 1
ATOM 1516 C C . PHE B 1 88 ? -9.07 12.758 5.859 1 82.5 88 PHE B C 1
ATOM 1518 O O . PHE B 1 88 ? -9.055 13.945 6.215 1 82.5 88 PHE B O 1
ATOM 1525 N N . SER B 1 89 ? -9.93 12.375 5.105 1 82.56 89 SER B N 1
ATOM 1526 C CA . SER B 1 89 ? -11.016 13.203 4.59 1 82.56 89 SER B CA 1
ATOM 1527 C C . SER B 1 89 ? -11.852 13.789 5.723 1 82.56 89 SER B C 1
ATOM 1529 O O . SER B 1 89 ? -12.25 14.953 5.676 1 82.56 89 SER B O 1
ATOM 1531 N N . ALA B 1 90 ? -12.047 13 6.699 1 81.94 90 ALA B N 1
ATOM 1532 C CA . ALA B 1 90 ? -12.828 13.445 7.852 1 81.94 90 ALA B CA 1
ATOM 1533 C C . ALA B 1 90 ? -12.078 14.5 8.656 1 81.94 90 ALA B C 1
ATOM 1535 O O . ALA B 1 90 ? -12.664 15.477 9.125 1 81.94 90 ALA B O 1
ATOM 1536 N N . ALA B 1 91 ? -10.82 14.305 8.82 1 75.44 91 ALA B N 1
ATOM 1537 C CA . ALA B 1 91 ? -9.992 15.203 9.617 1 75.44 91 ALA B CA 1
ATOM 1538 C C . ALA B 1 91 ? -9.828 16.547 8.93 1 75.44 91 ALA B C 1
ATOM 1540 O O . ALA B 1 91 ? -9.781 17.594 9.586 1 75.44 91 ALA B O 1
ATOM 1541 N N . PHE B 1 92 ? -9.867 16.641 7.703 1 73.25 92 PHE B N 1
ATOM 1542 C CA . PHE B 1 92 ? -9.562 17.891 7.016 1 73.25 92 PHE B CA 1
ATOM 1543 C C . PHE B 1 92 ? -10.828 18.5 6.402 1 73.25 92 PHE B C 1
ATOM 1545 O O . PHE B 1 92 ? -10.898 19.703 6.172 1 73.25 92 PHE B O 1
ATOM 1552 N N . GLN B 1 93 ? -11.75 17.828 5.961 1 66.12 93 GLN B N 1
ATOM 1553 C CA . GLN B 1 93 ? -13.031 18.453 5.645 1 66.12 93 GLN B CA 1
ATOM 1554 C C . GLN B 1 93 ? -13.578 19.219 6.848 1 66.12 93 GLN B C 1
ATOM 1556 O O . GLN B 1 93 ? -14.211 20.266 6.688 1 66.12 93 GLN B O 1
ATOM 1561 N N . ASN B 1 94 ? -13.312 18.703 7.91 1 56.59 94 ASN B N 1
ATOM 1562 C CA . ASN B 1 94 ? -13.773 19.422 9.102 1 56.59 94 ASN B CA 1
ATOM 1563 C C . ASN B 1 94 ? -12.984 20.703 9.32 1 56.59 94 ASN B C 1
ATOM 1565 O O . ASN B 1 94 ? -13.508 21.656 9.898 1 56.59 94 ASN B O 1
ATOM 1569 N N . HIS B 1 95 ? -11.82 20.703 8.82 1 54.78 95 HIS B N 1
ATOM 1570 C CA . HIS B 1 95 ? -11.07 21.938 8.969 1 54.78 95 HIS B CA 1
ATOM 1571 C C . HIS B 1 95 ? -11.484 22.969 7.922 1 54.78 95 HIS B C 1
ATOM 1573 O O . HIS B 1 95 ? -11.445 24.172 8.18 1 54.78 95 HIS B O 1
ATOM 1579 N N . HIS B 1 96 ? -11.758 22.578 6.695 1 53.56 96 HIS B N 1
ATOM 1580 C CA . HIS B 1 96 ? -12.289 23.594 5.809 1 53.56 96 HIS B CA 1
ATOM 1581 C C . HIS B 1 96 ? -13.625 24.125 6.32 1 53.56 96 HIS B C 1
ATOM 1583 O O . HIS B 1 96 ? -13.961 25.297 6.113 1 53.56 96 HIS B O 1
ATOM 1589 N N . SER B 1 97 ? -14.344 23.359 6.934 1 47.69 97 SER B N 1
ATOM 1590 C CA . SER B 1 97 ? -15.602 23.938 7.387 1 47.69 97 SER B CA 1
ATOM 1591 C C . SER B 1 97 ? -15.383 24.938 8.508 1 47.69 97 SER B C 1
ATOM 1593 O O . SER B 1 97 ? -16.188 25.844 8.695 1 47.69 97 SER B O 1
ATOM 1595 N N . ALA B 1 98 ? -14.391 24.781 9.258 1 43.19 98 ALA B N 1
ATOM 1596 C CA . ALA B 1 98 ? -14.32 25.75 10.359 1 43.19 98 ALA B CA 1
ATOM 1597 C C . ALA B 1 98 ? -13.758 27.078 9.883 1 43.19 98 ALA B C 1
ATOM 1599 O O . ALA B 1 98 ? -13.789 28.078 10.625 1 43.19 98 ALA B O 1
ATOM 1600 N N . ALA B 1 99 ? -12.938 27.06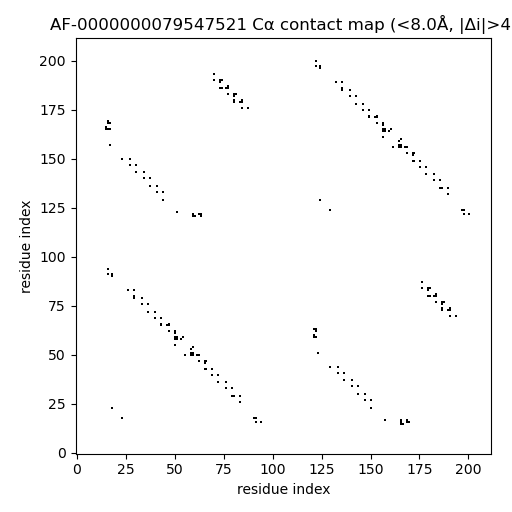2 8.859 1 43.66 99 ALA B N 1
ATOM 1601 C CA . ALA B 1 99 ? -12.438 28.391 8.492 1 43.66 99 ALA B CA 1
ATOM 1602 C C . ALA B 1 99 ? -13.555 29.25 7.902 1 43.66 99 ALA B C 1
ATOM 1604 O O . ALA B 1 99 ? -13.375 30.453 7.719 1 43.66 99 ALA B O 1
ATOM 1605 N N . ASN B 1 100 ? -14.406 28.609 7.207 1 41.97 100 ASN B N 1
ATOM 1606 C CA . ASN B 1 100 ? -15.414 29.5 6.637 1 41.97 100 ASN B CA 1
ATOM 1607 C C . ASN B 1 100 ? -16.328 30.062 7.711 1 41.97 100 ASN B C 1
ATOM 1609 O O . ASN B 1 100 ? -17.344 30.703 7.402 1 41.97 100 ASN B O 1
ATOM 1613 N N . VAL B 1 101 ? -16.219 29.609 8.898 1 42.88 101 VAL B N 1
ATOM 1614 C CA . VAL B 1 101 ? -17.156 30.25 9.82 1 42.88 101 VAL B CA 1
ATOM 1615 C C . VAL B 1 101 ? -16.594 31.609 10.242 1 42.88 101 VAL B C 1
ATOM 1617 O O . VAL B 1 101 ? -15.602 31.688 10.961 1 42.88 101 VAL B O 1
ATOM 1620 N N . ALA B 1 102 ? -16.375 32.594 9.32 1 44.16 102 ALA B N 1
ATOM 1621 C CA . ALA B 1 102 ? -16.172 34 9.523 1 44.16 102 ALA B CA 1
ATOM 1622 C C . ALA B 1 102 ? -17.016 34.531 10.672 1 44.16 102 ALA B C 1
ATOM 1624 O O . ALA B 1 102 ? -18.172 34.125 10.828 1 44.16 102 ALA B O 1
ATOM 1625 N N . PRO B 1 103 ? -16.406 35.156 11.656 1 43.44 103 PRO B N 1
ATOM 1626 C CA . PRO B 1 103 ? -17.109 35.906 12.703 1 43.44 103 PRO B CA 1
ATOM 1627 C C . PRO B 1 103 ? -18.203 36.812 12.156 1 43.44 103 PRO B C 1
ATOM 1629 O O . PRO B 1 103 ? -18 37.469 11.141 1 43.44 103 PRO B O 1
ATOM 1632 N N . ASP B 1 104 ? -19.375 36.312 12 1 39.53 104 ASP B N 1
ATOM 1633 C CA . ASP B 1 104 ? -20.438 37.281 11.828 1 39.53 104 ASP B CA 1
ATOM 1634 C C . ASP B 1 104 ? -20.188 38.531 12.68 1 39.53 104 ASP B C 1
ATOM 1636 O O . ASP B 1 104 ? -20.109 38.438 13.906 1 39.53 104 ASP B O 1
ATOM 1640 N N . LYS B 1 105 ? -19.297 39.406 12.281 1 42.31 105 LYS B N 1
ATOM 1641 C CA . LYS B 1 105 ? -19.391 40.719 12.891 1 42.31 105 LYS B CA 1
ATOM 1642 C C . LYS B 1 105 ? -20.812 41.25 12.828 1 42.31 105 LYS B C 1
ATOM 1644 O O . LYS B 1 105 ? -21.344 41.5 11.742 1 42.31 105 LYS B O 1
ATOM 1649 N N . SER B 1 106 ? -21.781 40.812 13.664 1 29.56 106 SER B N 1
ATOM 1650 C CA . SER B 1 106 ? -22.734 41.875 14.016 1 29.56 106 SER B CA 1
ATOM 1651 C C . SER B 1 106 ? -22.047 43.031 14.719 1 29.56 106 SER B C 1
ATOM 1653 O O . SER B 1 106 ? -21.078 42.844 15.453 1 29.56 106 SER B O 1
#

Organism: Vigna unguiculata (NCBI:txid3917)

Nearest PDB structures (foldseek):
  3tul-assembly5_B  TM=7.096E-01  e=6.459E-01  Salmonella enterica subsp. enterica serovar Typhimurium
  5mto-assembly1_A  TM=5.253E-01  e=2.131E+00  Homo sapiens
  3frv-assembly1_A  TM=4.654E-01  e=1.782E+00  Homo sapiens
  3tul-assembly5_B  TM=7.078E-01  e=6.459E-01  Salmonella enterica subsp. enterica serovar Typhimurium
  5mto-assembly1_A  TM=5.251E-01  e=2.131E+00  Homo sapiens

Solvent-accessible surface area (backbone atoms only — not comparable to full-atom values): 12242 Å² total; per-residue (Å²): 137,83,79,75,74,73,75,72,65,77,76,72,73,71,72,54,81,58,72,51,71,66,56,54,51,52,51,51,51,51,53,51,52,46,51,54,50,51,55,50,43,53,53,42,52,52,51,44,51,52,26,62,71,65,70,41,66,73,40,39,59,48,32,49,59,45,51,51,51,45,52,51,49,46,53,49,48,32,52,54,37,50,51,49,49,52,53,50,50,54,63,45,53,54,49,57,56,57,64,70,61,62,79,75,78,123,138,83,78,76,77,75,75,73,64,79,75,71,74,72,73,51,81,59,72,50,69,66,56,53,50,52,50,51,52,52,52,52,52,45,50,52,50,50,55,50,44,53,54,42,53,52,51,44,50,52,27,62,73,66,69,42,67,72,38,43,59,48,34,49,58,45,51,51,52,45,53,50,49,46,52,51,48,33,50,53,36,50,51,50,49,51,53,50,50,54,63,46,54,54,47,58,56,55,65,68,59,62,78,75,78,122

Sequence (212 aa):
MNSDSSRRSPATEHDGVGADPVVWAAVDESLREVQSMLDRNRHLIDEVNENQHSRLRHNMVKNVSLIQELNGNISKVLSLYSDLNSNFSAAFQNHHSAANVAPDKSMNSDSSRRSPATEHDGVGADPVVWAAVDESLREVQSMLDRNRHLIDEVNENQHSRLRHNMVKNVSLIQELNGNISKVLSLYSDLNSNFSAAFQNHHSAANVAPDKS

pLDDT: mean 75.5, std 23.41, range [28.09, 97.5]

Secondary structure (DSSP, 8-state):
--------------------HHHHHHHHHHHHHHHHHHHHHHHHHHHHHHHHHH--HHHHHHHHHHHHHHHHHHHHHHHHHHHHHHHHHHHHHHHHHHHT------/--------------------HHHHHHHHHHHHHHHHHHHHHHHHHHHHHHHHHH--HHHHHHHHHHHHHHHHHHHHHHHHHHHHHHHHHHHHHHHHHHHT------

Foldseek 3Di:
DPPPPPCPPPPPCVVPLPDDPVLVVLVVVLVVVLVVLVVLLVVLVVQLVVLVVVVDPVSPVVNVVSVVSNVVSVVVNVVSVVVNVVSVCVSCVVVVVVVVPPPPPD/DPPPPPCPPPPPCVVPLPDDPVLVVLVVVLVVVLVVLVVLLVVLVVQLVVLVVVVDPVSPVVNVVSVVSNVVSVVVNVVSVVVNVVSVCVSCVVVVVVVVPPPPPD

InterPro domains:
  IPR009741 Protein EARLY FLOWERING 4 domain [PF07011] (20-98)
  IPR040462 Protein EARLY FLOWERING 4 [PTHR33469] (15-98)

Radius of gyration: 27.41 Å; Cα contacts (8 Å, |Δi|>4): 111; chains: 2; bounding box: 34×112×68 Å